Protein AF-A0A0A9XSN7-F1 (afdb_monomer)

Organism: Lygus hesperus (NCBI:txid30085)

pLDDT: mean 79.64, std 18.55, range [29.36, 98.0]

Mean predicted aligned error: 18.91 Å

InterPro domains:
  IPR052797 Regulatory Factors in Gene Expression and Cell Death [PTHR33936] (2-248)

Nearest PDB structures (foldseek):
  6y2r-assembly1_B  TM=3.445E-01  e=1.924E-02  Escherichia coli K-12
  2r5v-assembly2_B  TM=5.250E-01  e=2.413E+00  Amycolatopsis orientalis
  2ius-assembly5_E  TM=2.380E-01  e=3.664E+00  Escherichia coli

Solvent-accessible surface area (backbone atoms only — not comparable to full-atom values): 21378 Å² total; per-residue (Å²): 140,80,97,80,85,68,98,44,70,75,56,47,52,54,48,53,58,55,70,71,39,77,82,69,73,80,74,77,78,79,58,34,33,38,64,85,79,64,74,54,68,39,84,52,69,64,64,53,53,50,45,34,40,76,76,63,68,44,78,80,59,76,45,80,49,78,32,71,34,65,66,60,44,52,52,52,52,51,49,51,27,60,75,58,47,49,48,73,38,82,76,46,78,48,81,53,96,61,38,37,36,40,33,30,30,36,61,41,40,33,64,76,77,88,78,80,90,67,85,69,78,77,56,95,83,54,65,74,31,65,40,13,69,33,70,18,29,36,45,34,40,31,34,68,89,73,40,33,29,40,32,46,34,29,78,50,70,48,68,64,78,72,44,47,89,75,55,71,76,47,75,64,59,45,45,58,53,44,54,44,49,75,70,68,53,52,70,65,60,56,50,49,53,48,61,68,48,90,61,91,72,90,51,46,66,61,69,62,44,73,67,54,52,50,53,37,36,61,71,71,65,52,74,82,66,76,87,67,67,84,46,79,59,57,62,49,53,49,52,49,48,55,52,48,55,59,53,54,75,71,52,85,46,70,70,54,47,49,53,53,49,65,67,46,60,75,48,51,61,60,56,56,57,68,68,60,74,82,77,73,93,78,76,86,78,91,76,92,80,82,92,78,91,77,90,74,89,76,79,87,76,81,85,77,84,73,91,66,76,82,76,72,78,78,89,77,69,85,73,78,75,49,75,65,56,51,50,52,53,53,51,52,55,53,51,53,56,52,56,56,65,72,74,113

Radius of gyration: 36.72 Å; Cα contacts (8 Å, |Δi|>4): 302; chains: 1; bounding box: 96×64×109 Å

Secondary structure (DSSP, 8-state):
------S-HHHHHHHHHHHSS---------PEEPTTTS--EESSHHHHHHHHHHTT------EEEEESSHHHHHHHHHHHHHHTT--EEEEEEEE-SSEEEEEEEETT-S-----SSS-SPPPTT--SS-SS----EEEEEEETTT--EEEEEE----S----GGGSPPPHHHHHHHHHHHHTT--HHHHHHHHHH---SS--GGGG--HHHHHHHHHHTT----------HHHHHHHHHHHHHHHHHTT--SHHHHHHHHHHHTTHHHHHHHHHTTS----PPP------------PPPPP--------PPPPS---PPPPHHHHHHHHHHHHHHHHHHHT--

Structure (mmCIF, N/CA/C/O backbone):
data_AF-A0A0A9XSN7-F1
#
_entry.id   AF-A0A0A9XSN7-F1
#
loop_
_atom_site.group_PDB
_atom_site.id
_atom_site.type_symbol
_atom_site.label_atom_id
_atom_site.label_alt_id
_atom_site.label_comp_id
_atom_site.label_asym_id
_atom_site.label_entity_id
_atom_site.label_seq_id
_atom_site.pdbx_PDB_ins_code
_atom_site.Cartn_x
_atom_site.Cartn_y
_atom_site.Cartn_z
_atom_site.occupancy
_atom_site.B_iso_or_equiv
_atom_site.auth_seq_id
_atom_site.auth_comp_id
_atom_site.auth_asym_id
_atom_site.auth_atom_id
_atom_site.pdbx_PDB_model_num
ATOM 1 N N . HIS A 1 1 ? 47.614 -6.987 10.716 1.00 51.84 1 HIS A N 1
ATOM 2 C CA . HIS A 1 1 ? 48.039 -5.683 10.160 1.00 51.84 1 HIS A CA 1
ATOM 3 C C .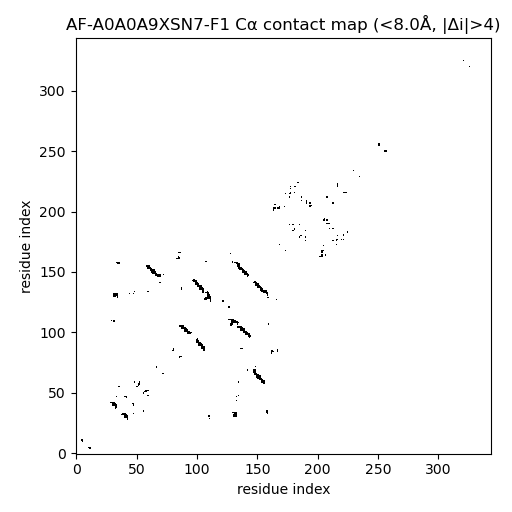 HIS A 1 1 ? 48.390 -5.860 8.685 1.00 51.84 1 HIS A C 1
ATOM 5 O O . HIS A 1 1 ? 49.011 -6.859 8.352 1.00 51.84 1 HIS A O 1
ATOM 11 N N . CYS A 1 2 ? 47.915 -4.972 7.805 1.00 74.88 2 CYS A N 1
ATOM 12 C CA . CYS A 1 2 ? 48.060 -5.056 6.341 1.00 74.88 2 CYS A CA 1
ATOM 13 C C . CYS A 1 2 ? 49.102 -4.034 5.841 1.00 74.88 2 CYS A C 1
ATOM 15 O O . CYS A 1 2 ? 49.200 -2.951 6.414 1.00 74.88 2 CYS A O 1
ATOM 17 N N . LYS A 1 3 ? 49.851 -4.356 4.774 1.00 78.12 3 LYS A N 1
ATOM 18 C CA . LYS A 1 3 ? 50.836 -3.477 4.104 1.00 78.12 3 LYS A CA 1
ATOM 19 C C . LYS A 1 3 ? 50.172 -2.491 3.121 1.00 78.12 3 LYS A C 1
ATOM 21 O O . LYS A 1 3 ? 50.555 -2.411 1.960 1.00 78.12 3 LYS A O 1
ATOM 26 N N . PHE A 1 4 ? 49.109 -1.809 3.541 1.00 76.00 4 PHE A N 1
ATOM 27 C CA . PHE A 1 4 ? 48.386 -0.878 2.670 1.00 76.00 4 PHE A CA 1
ATOM 28 C C . PHE A 1 4 ? 49.018 0.516 2.707 1.00 76.00 4 PHE A C 1
ATOM 30 O O . PHE A 1 4 ? 48.999 1.179 3.743 1.00 76.00 4 PHE A O 1
ATOM 37 N N . GLU A 1 5 ? 49.525 0.974 1.565 1.00 79.44 5 GLU A N 1
ATOM 38 C CA . GLU A 1 5 ? 50.110 2.305 1.399 1.00 79.44 5 GLU A CA 1
ATOM 39 C C . GLU A 1 5 ? 49.136 3.240 0.677 1.00 79.44 5 GLU A C 1
ATOM 41 O O . GLU A 1 5 ? 48.573 2.909 -0.368 1.00 79.44 5 GLU A O 1
ATOM 46 N N . ILE A 1 6 ? 48.919 4.437 1.228 1.00 87.25 6 ILE A N 1
ATOM 47 C CA . ILE A 1 6 ? 48.113 5.469 0.575 1.00 87.25 6 ILE A CA 1
ATOM 48 C C . ILE A 1 6 ? 48.625 6.864 0.916 1.00 87.25 6 ILE A C 1
ATOM 50 O O . ILE A 1 6 ? 48.989 7.150 2.052 1.00 87.25 6 ILE A O 1
ATOM 54 N N . LYS A 1 7 ? 48.597 7.758 -0.076 1.00 82.44 7 LYS A N 1
ATOM 55 C CA . LYS A 1 7 ? 49.147 9.119 0.030 1.00 82.44 7 LYS A CA 1
ATOM 56 C C . LYS A 1 7 ? 48.313 10.069 0.905 1.00 82.44 7 LYS A C 1
ATOM 58 O O . LYS A 1 7 ? 48.808 11.106 1.324 1.00 82.44 7 LYS A O 1
ATOM 63 N N . PHE A 1 8 ? 47.047 9.739 1.189 1.00 88.56 8 PHE A N 1
ATOM 64 C CA . PHE A 1 8 ? 46.109 10.637 1.874 1.00 88.56 8 PHE A CA 1
ATOM 65 C C . PHE A 1 8 ? 45.691 10.115 3.253 1.00 88.56 8 PHE A C 1
ATOM 67 O O . PHE A 1 8 ? 45.094 9.040 3.366 1.00 88.56 8 PHE A O 1
ATOM 74 N N . LYS A 1 9 ? 45.881 10.938 4.295 1.00 83.56 9 LYS A N 1
ATOM 75 C CA . LYS A 1 9 ? 45.522 10.633 5.696 1.00 83.56 9 LYS A CA 1
ATOM 76 C C . LYS A 1 9 ? 44.057 10.197 5.867 1.00 83.56 9 LYS A C 1
ATOM 78 O O . LYS A 1 9 ? 43.784 9.185 6.505 1.00 83.56 9 LYS A O 1
ATOM 83 N N . ASN A 1 10 ? 43.115 10.879 5.208 1.00 83.06 10 ASN A N 1
ATOM 84 C CA . ASN A 1 10 ? 41.682 10.532 5.244 1.00 83.06 10 ASN A CA 1
ATOM 85 C C . ASN A 1 10 ? 41.380 9.152 4.638 1.00 83.06 10 ASN A C 1
ATOM 87 O O . ASN A 1 10 ? 40.409 8.484 5.002 1.00 83.06 10 ASN A O 1
ATOM 91 N N . ALA A 1 11 ? 42.185 8.715 3.673 1.00 82.00 11 ALA A N 1
ATOM 92 C CA . ALA A 1 11 ? 42.028 7.411 3.055 1.00 82.00 11 ALA A CA 1
ATOM 93 C C . ALA A 1 11 ? 42.651 6.304 3.920 1.00 82.00 11 ALA A C 1
ATOM 95 O O . ALA A 1 11 ? 42.037 5.246 4.060 1.00 82.00 11 ALA A O 1
ATOM 96 N N . LEU A 1 12 ? 43.777 6.587 4.585 1.00 84.69 12 LEU A N 1
ATOM 97 C CA . LEU A 1 12 ? 44.366 5.700 5.589 1.00 84.69 12 LEU A CA 1
ATOM 98 C C . LEU A 1 12 ? 43.416 5.500 6.778 1.00 84.69 12 LEU A C 1
ATOM 100 O O . LEU A 1 12 ? 43.176 4.374 7.199 1.00 84.69 12 LEU A O 1
ATOM 104 N N . GLN A 1 13 ? 42.778 6.567 7.259 1.00 82.31 13 GLN A N 1
ATOM 105 C CA . GLN A 1 13 ? 41.821 6.481 8.362 1.00 82.31 13 GLN A CA 1
ATOM 106 C C . GLN A 1 13 ? 40.579 5.654 7.990 1.00 82.31 13 GLN A C 1
ATOM 108 O O . GLN A 1 13 ? 40.146 4.804 8.766 1.00 82.31 13 GLN A O 1
ATOM 113 N N . ARG A 1 14 ? 40.047 5.803 6.765 1.00 81.44 14 ARG A N 1
ATOM 114 C CA . ARG A 1 14 ? 38.988 4.912 6.246 1.00 81.44 14 ARG A CA 1
ATOM 115 C C . ARG A 1 14 ? 39.445 3.456 6.128 1.00 81.44 14 ARG A C 1
ATOM 117 O O . ARG A 1 14 ? 38.639 2.562 6.380 1.00 81.44 14 ARG A O 1
ATOM 124 N N . HIS A 1 15 ? 40.697 3.217 5.738 1.00 81.81 15 HIS A N 1
ATOM 125 C CA . HIS A 1 15 ? 41.278 1.876 5.656 1.00 81.81 15 HIS A CA 1
ATOM 126 C C . HIS A 1 15 ? 41.370 1.226 7.043 1.00 81.81 15 HIS A C 1
ATOM 128 O O . HIS A 1 15 ? 40.846 0.130 7.227 1.00 81.81 15 HIS A O 1
ATOM 134 N N . ILE A 1 16 ? 41.922 1.933 8.034 1.00 82.44 16 ILE A N 1
ATOM 135 C CA . ILE A 1 16 ? 42.023 1.462 9.423 1.00 82.44 16 ILE A CA 1
ATOM 136 C C . ILE A 1 16 ? 40.633 1.135 9.982 1.00 82.44 16 ILE A C 1
ATOM 138 O O . ILE A 1 16 ? 40.441 0.057 10.532 1.00 82.44 16 ILE A O 1
ATOM 142 N N . VAL A 1 17 ? 39.636 2.003 9.760 1.00 81.62 17 VAL A N 1
ATOM 143 C CA . VAL A 1 17 ? 38.241 1.781 10.191 1.00 81.62 17 VAL A CA 1
ATOM 144 C C . VAL A 1 17 ? 37.585 0.578 9.500 1.00 81.62 17 VAL A C 1
ATOM 146 O O . VAL A 1 17 ? 36.688 -0.041 10.070 1.00 81.62 17 VAL A O 1
ATOM 149 N N . ARG A 1 18 ? 37.974 0.234 8.265 1.00 74.56 18 ARG A N 1
ATOM 150 C CA . ARG A 1 18 ? 37.508 -1.003 7.612 1.00 74.56 18 ARG A CA 1
ATOM 151 C C . ARG A 1 18 ? 38.197 -2.236 8.180 1.00 74.56 18 ARG A C 1
ATOM 153 O O . ARG A 1 18 ? 37.526 -3.243 8.342 1.00 74.56 18 ARG A O 1
ATOM 160 N N . HIS A 1 19 ? 39.489 -2.140 8.486 1.00 76.94 19 HIS A N 1
ATOM 161 C CA . HIS A 1 19 ? 40.282 -3.239 9.035 1.00 76.94 19 HIS A CA 1
ATOM 162 C C . HIS A 1 19 ? 39.942 -3.566 10.491 1.00 76.94 19 HIS A C 1
ATOM 164 O O . HIS A 1 19 ? 40.058 -4.717 10.897 1.00 76.94 19 HIS A O 1
ATOM 170 N N . SER A 1 20 ? 39.544 -2.561 11.274 1.00 72.88 20 SER A N 1
ATOM 171 C CA . SER A 1 20 ? 39.138 -2.722 12.673 1.00 72.88 20 SER A CA 1
ATOM 172 C C . SER A 1 20 ? 37.693 -3.186 12.834 1.00 72.88 20 SER A C 1
ATOM 174 O O . SER A 1 20 ? 37.298 -3.613 13.917 1.00 72.88 20 SER A O 1
ATOM 176 N N . LYS A 1 21 ? 36.884 -3.123 11.770 1.00 69.94 21 LYS A N 1
ATOM 177 C CA . LYS A 1 21 ? 35.563 -3.747 11.768 1.00 69.94 21 LYS A CA 1
ATOM 178 C C . LYS A 1 21 ? 35.750 -5.240 11.510 1.00 69.94 21 LYS A C 1
ATOM 180 O O . LYS A 1 21 ? 36.390 -5.579 10.516 1.00 69.94 21 LYS A O 1
ATOM 185 N N . PRO A 1 22 ? 35.172 -6.132 12.335 1.00 65.50 22 PRO A N 1
ATOM 186 C CA . PRO A 1 22 ? 35.121 -7.542 11.981 1.00 65.50 22 PRO A CA 1
ATOM 187 C C . PRO A 1 22 ? 34.521 -7.643 10.580 1.00 65.50 22 PRO A C 1
ATOM 189 O O . PRO A 1 22 ? 33.519 -6.971 10.291 1.00 65.50 22 PRO A O 1
ATOM 192 N N . HIS A 1 23 ? 35.157 -8.424 9.702 1.00 61.03 23 HIS A N 1
ATOM 193 C CA . HIS A 1 23 ? 34.582 -8.744 8.403 1.00 61.03 23 HIS A CA 1
ATOM 194 C C . HIS A 1 23 ? 33.181 -9.278 8.676 1.00 61.03 23 HIS A C 1
ATOM 196 O O . HIS A 1 23 ? 33.017 -10.362 9.233 1.00 61.03 23 HIS A O 1
ATOM 202 N N . LYS A 1 24 ? 32.155 -8.476 8.362 1.00 59.19 24 LYS A N 1
ATOM 203 C CA . LYS A 1 24 ? 30.789 -8.981 8.409 1.00 59.19 24 LYS A CA 1
ATOM 204 C C . LYS A 1 24 ? 30.777 -10.179 7.465 1.00 59.19 24 LYS A C 1
ATOM 206 O O . LYS A 1 24 ? 31.286 -10.018 6.349 1.00 59.19 24 LYS A O 1
ATOM 211 N N . PRO A 1 25 ? 30.248 -11.341 7.885 1.00 58.47 25 PRO A N 1
ATOM 212 C CA . PRO A 1 25 ? 30.094 -12.458 6.969 1.00 58.47 25 PRO A CA 1
ATOM 213 C C . PRO A 1 25 ? 29.416 -11.922 5.710 1.00 58.47 25 PRO A C 1
ATOM 215 O O . PRO A 1 25 ? 28.494 -11.099 5.812 1.00 58.47 25 PRO A O 1
ATOM 218 N N . LEU A 1 26 ? 29.936 -12.299 4.538 1.00 58.94 26 LEU A N 1
ATOM 219 C CA . LEU A 1 26 ? 29.303 -11.961 3.268 1.00 58.94 26 LEU A CA 1
ATOM 220 C C . LEU A 1 26 ? 27.847 -12.398 3.400 1.00 58.94 26 LEU A C 1
ATOM 222 O O . LEU A 1 26 ? 27.565 -13.576 3.595 1.00 58.94 26 LEU A O 1
ATOM 226 N N . ARG A 1 27 ? 26.932 -11.424 3.434 1.00 60.53 27 ARG A N 1
ATOM 227 C CA . ARG A 1 27 ? 25.513 -11.704 3.637 1.00 60.53 27 ARG A CA 1
ATOM 228 C C . ARG A 1 27 ? 25.098 -12.541 2.435 1.00 60.53 27 ARG A C 1
ATOM 230 O O . ARG A 1 27 ? 25.150 -12.023 1.320 1.00 60.53 27 ARG A O 1
ATOM 237 N N . GLU A 1 28 ? 24.759 -13.810 2.659 1.00 66.12 28 GLU A N 1
ATOM 238 C CA . GLU A 1 28 ? 24.270 -14.684 1.596 1.00 66.12 28 GLU A CA 1
ATOM 239 C C . GLU A 1 28 ? 23.179 -13.943 0.828 1.00 66.12 28 GLU A C 1
ATOM 241 O O . GLU A 1 28 ? 22.249 -13.364 1.414 1.00 66.12 28 GLU A O 1
ATOM 246 N N . LYS A 1 29 ? 23.353 -13.865 -0.490 1.00 71.06 29 LYS A N 1
ATOM 247 C CA . LYS A 1 29 ? 22.410 -13.147 -1.329 1.00 71.06 29 LYS A CA 1
ATOM 248 C C . LYS A 1 29 ? 21.089 -13.902 -1.299 1.00 71.06 29 LYS A C 1
ATOM 250 O O . LYS A 1 29 ? 21.028 -15.091 -1.598 1.00 71.06 29 LYS A O 1
ATOM 255 N N . LYS A 1 30 ? 20.020 -13.205 -0.916 1.00 81.19 30 LYS A N 1
ATOM 256 C CA . LYS A 1 30 ? 18.676 -13.783 -0.904 1.00 81.19 30 LYS A CA 1
ATOM 257 C C . LYS A 1 30 ? 18.217 -13.975 -2.347 1.00 81.19 30 LYS A C 1
ATOM 259 O O . LYS A 1 30 ? 18.008 -12.987 -3.045 1.00 81.19 30 LYS A O 1
ATOM 264 N N . LEU A 1 31 ? 18.055 -15.227 -2.760 1.00 89.94 31 LEU A N 1
ATOM 265 C CA . LEU A 1 31 ? 17.532 -15.580 -4.077 1.00 89.94 31 LEU A CA 1
ATOM 266 C C . LEU A 1 31 ? 16.004 -15.497 -4.096 1.00 89.94 31 LEU A C 1
ATOM 268 O O . LEU A 1 31 ? 15.333 -15.878 -3.134 1.00 89.94 31 LEU A O 1
ATOM 272 N N . HIS A 1 32 ? 15.462 -15.020 -5.210 1.00 91.12 32 HIS A N 1
ATOM 273 C CA . HIS A 1 32 ? 14.040 -15.053 -5.508 1.00 91.12 32 HIS A CA 1
ATOM 274 C C . HIS A 1 32 ? 13.648 -16.457 -5.942 1.00 91.12 32 HIS A C 1
ATOM 276 O O . HIS A 1 32 ? 14.254 -17.007 -6.854 1.00 91.12 32 HIS A O 1
ATOM 282 N N . ILE A 1 33 ? 12.624 -17.023 -5.309 1.00 92.50 33 ILE A N 1
ATOM 283 C CA . ILE A 1 33 ? 12.095 -18.340 -5.670 1.00 92.50 33 ILE A CA 1
ATOM 284 C C . ILE A 1 33 ? 10.902 -18.139 -6.603 1.00 92.50 33 ILE A C 1
ATOM 286 O O . ILE A 1 33 ? 10.045 -17.290 -6.335 1.00 92.50 33 ILE A O 1
ATOM 290 N N . CYS A 1 34 ? 10.830 -18.911 -7.688 1.00 94.56 34 CYS A N 1
ATOM 291 C CA . CYS A 1 34 ? 9.662 -18.897 -8.559 1.00 94.56 34 CYS A CA 1
ATOM 292 C C . CYS A 1 34 ? 8.428 -19.367 -7.767 1.00 94.56 34 CYS A C 1
ATOM 294 O O . CYS A 1 34 ? 8.438 -20.468 -7.217 1.00 94.56 34 CYS A O 1
ATOM 296 N N . PRO A 1 35 ? 7.349 -18.575 -7.686 1.00 92.31 35 PRO A N 1
ATOM 297 C CA . PRO A 1 35 ? 6.172 -18.944 -6.913 1.00 92.31 35 PRO A CA 1
ATOM 298 C C . PRO A 1 35 ? 5.298 -20.002 -7.607 1.00 92.31 35 PRO A C 1
ATOM 300 O O . PRO A 1 35 ? 4.462 -20.595 -6.930 1.00 92.31 35 PRO A O 1
ATOM 303 N N . LEU A 1 36 ? 5.488 -20.241 -8.913 1.00 93.12 36 LEU A N 1
ATOM 304 C CA . LEU A 1 36 ? 4.740 -21.236 -9.689 1.00 93.12 36 LEU A CA 1
ATOM 305 C C . LEU A 1 36 ? 5.352 -22.635 -9.544 1.00 93.12 36 LEU A C 1
ATOM 307 O O . LEU A 1 36 ? 4.676 -23.540 -9.067 1.00 93.12 36 LEU A O 1
ATOM 311 N N . CYS A 1 37 ? 6.638 -22.812 -9.874 1.00 92.62 37 CYS A N 1
ATOM 312 C CA . CYS A 1 37 ? 7.294 -24.122 -9.766 1.00 92.62 37 CYS A CA 1
ATOM 313 C C . CYS A 1 37 ? 8.027 -24.361 -8.442 1.00 92.62 37 CYS A C 1
ATOM 315 O O . CYS A 1 37 ? 8.241 -25.507 -8.069 1.00 92.62 37 CYS A O 1
ATOM 317 N N . ARG A 1 38 ? 8.459 -23.310 -7.731 1.00 90.50 38 ARG A N 1
ATOM 318 C CA . ARG A 1 38 ? 9.326 -23.379 -6.530 1.00 90.50 38 ARG A CA 1
ATOM 319 C C . ARG A 1 38 ? 10.696 -24.045 -6.726 1.00 90.50 38 ARG A C 1
ATOM 321 O O . ARG A 1 38 ? 11.466 -24.118 -5.768 1.00 90.50 38 ARG A O 1
ATOM 328 N N . LEU A 1 39 ? 11.019 -24.472 -7.946 1.00 90.94 39 LEU A N 1
ATOM 329 C CA . LEU A 1 39 ? 12.290 -25.099 -8.310 1.00 90.94 39 LEU A CA 1
ATOM 330 C C . LEU A 1 39 ? 13.310 -24.058 -8.779 1.00 90.94 39 LEU A C 1
ATOM 332 O O . LEU A 1 39 ? 14.455 -24.067 -8.332 1.00 90.94 39 LEU A O 1
ATOM 336 N N . PHE A 1 40 ? 12.879 -23.126 -9.631 1.00 93.00 40 PHE A N 1
ATOM 337 C CA . PHE A 1 40 ? 13.743 -22.079 -10.160 1.00 93.00 40 PHE A CA 1
ATOM 338 C C . PHE A 1 40 ? 14.029 -20.994 -9.117 1.00 93.00 40 PHE A C 1
ATOM 340 O O . PHE A 1 40 ? 13.130 -20.542 -8.392 1.00 93.00 40 PHE A O 1
ATOM 347 N N . LYS A 1 41 ? 15.293 -20.566 -9.053 1.00 93.81 41 LYS A N 1
ATOM 348 C CA . LYS A 1 41 ? 15.769 -19.508 -8.161 1.00 93.81 41 LYS A CA 1
ATOM 349 C C . LYS A 1 41 ? 16.709 -18.583 -8.916 1.00 93.81 41 LYS A C 1
ATOM 351 O O . LYS A 1 41 ? 17.598 -19.066 -9.606 1.00 93.81 41 LYS A O 1
ATOM 356 N N . CYS A 1 42 ? 16.559 -17.279 -8.728 1.00 91.56 42 CYS A N 1
ATOM 357 C CA . CYS A 1 42 ? 17.405 -16.296 -9.396 1.00 91.56 42 CYS A CA 1
ATOM 358 C C . CYS A 1 42 ? 17.722 -15.098 -8.496 1.00 91.56 42 CYS A C 1
ATOM 360 O O .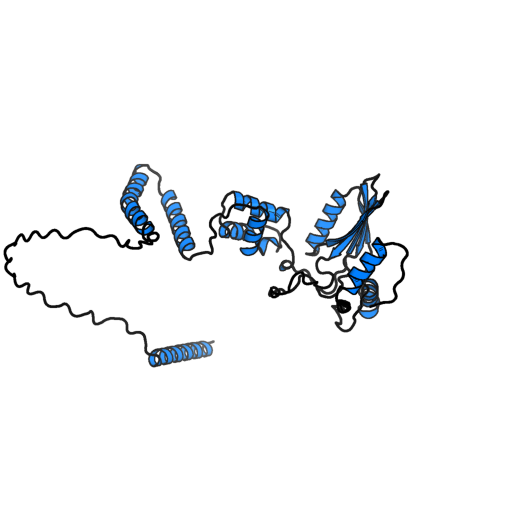 CYS A 1 42 ? 17.029 -14.830 -7.509 1.00 91.56 42 CYS A O 1
ATOM 362 N N . GLU A 1 43 ? 18.782 -14.364 -8.825 1.00 88.50 43 GLU A N 1
ATOM 363 C CA . GLU A 1 43 ? 19.089 -13.088 -8.169 1.00 88.50 43 GLU A CA 1
ATOM 364 C C . GLU A 1 43 ? 18.432 -11.923 -8.919 1.00 88.50 43 GLU A C 1
ATOM 366 O O . GLU A 1 43 ? 17.971 -10.955 -8.305 1.00 88.50 43 GLU A O 1
ATOM 371 N N . VAL A 1 44 ? 18.374 -12.009 -10.251 1.00 90.38 44 VAL A N 1
ATOM 372 C CA . VAL A 1 44 ? 17.983 -10.892 -11.106 1.00 90.38 44 VAL A CA 1
ATOM 373 C C . VAL A 1 44 ? 16.513 -10.993 -11.483 1.00 90.38 44 VAL A C 1
ATOM 375 O O . VAL A 1 44 ? 15.989 -12.048 -11.825 1.00 90.38 44 VAL A O 1
ATOM 378 N N . ARG A 1 45 ? 15.821 -9.848 -11.462 1.00 91.75 45 ARG A N 1
ATOM 379 C CA . ARG A 1 45 ? 14.399 -9.793 -11.812 1.00 91.75 45 ARG A CA 1
ATOM 380 C C . ARG A 1 45 ? 14.128 -10.284 -13.232 1.00 91.75 45 ARG A C 1
ATOM 382 O O . ARG A 1 45 ? 13.176 -11.026 -13.413 1.00 91.75 45 ARG A O 1
ATOM 389 N N . ASN A 1 46 ? 14.926 -9.838 -14.202 1.00 92.75 46 ASN A N 1
ATOM 390 C CA . ASN A 1 46 ? 14.717 -10.155 -15.614 1.00 92.75 46 ASN A CA 1
ATOM 391 C C . ASN A 1 46 ? 14.792 -11.664 -15.871 1.00 92.75 46 ASN A C 1
ATOM 393 O O . ASN A 1 46 ? 13.898 -12.171 -16.528 1.00 92.75 46 ASN A O 1
ATOM 397 N N . GLU A 1 47 ? 15.725 -12.373 -15.226 1.00 94.38 47 GLU A N 1
ATOM 398 C CA . GLU A 1 47 ? 15.818 -13.842 -15.293 1.00 94.38 47 GLU A CA 1
ATOM 399 C C . GLU A 1 47 ? 14.507 -14.521 -14.860 1.00 94.38 47 GLU A C 1
ATOM 401 O O . GLU A 1 47 ? 14.086 -15.511 -15.445 1.00 94.38 47 GLU A O 1
ATOM 406 N N . MET A 1 48 ? 13.808 -13.979 -13.854 1.00 94.88 48 MET A N 1
ATOM 407 C CA . MET A 1 48 ? 12.498 -14.515 -13.464 1.00 94.88 48 MET A CA 1
ATOM 408 C C . MET A 1 48 ? 11.389 -14.155 -14.459 1.00 94.88 48 MET A C 1
ATOM 410 O O . MET A 1 48 ? 10.440 -14.916 -14.605 1.00 94.88 48 MET A O 1
ATOM 414 N N . MET A 1 49 ? 11.470 -12.991 -15.110 1.00 94.69 49 MET A N 1
ATOM 415 C CA . MET A 1 49 ? 10.492 -12.594 -16.129 1.00 94.69 49 MET A CA 1
ATOM 416 C C . MET A 1 49 ? 10.601 -13.516 -17.347 1.00 94.69 49 MET A C 1
ATOM 418 O O . MET A 1 49 ? 9.587 -14.042 -17.784 1.00 94.69 49 MET A O 1
ATOM 422 N N . GLU A 1 50 ? 11.827 -13.767 -17.811 1.00 94.94 50 GLU A N 1
ATOM 423 C CA . GLU A 1 50 ? 12.136 -14.721 -18.884 1.00 94.94 50 GLU A CA 1
ATOM 424 C C . GLU A 1 50 ? 11.660 -16.129 -18.503 1.00 94.94 50 GLU A C 1
ATOM 426 O O . GLU A 1 50 ? 10.911 -16.750 -19.247 1.00 94.94 50 GLU A O 1
ATOM 431 N N . HIS A 1 51 ? 11.949 -16.586 -17.278 1.00 95.56 51 HIS A N 1
ATOM 432 C CA . HIS A 1 51 ? 11.438 -17.862 -16.770 1.00 95.56 51 HIS A CA 1
ATOM 433 C C . HIS A 1 51 ? 9.900 -17.957 -16.785 1.00 95.56 51 HIS A C 1
ATOM 435 O O . HIS A 1 51 ? 9.353 -19.022 -17.073 1.00 95.56 51 HIS A O 1
ATOM 441 N N . TYR A 1 52 ? 9.182 -16.872 -16.476 1.00 96.00 52 TYR A N 1
ATOM 442 C CA . TYR A 1 52 ? 7.719 -16.869 -16.561 1.00 96.00 52 TYR A CA 1
ATOM 443 C C . TYR A 1 52 ? 7.211 -17.003 -17.996 1.00 96.00 52 TYR A C 1
ATOM 445 O O . TYR A 1 52 ? 6.216 -17.693 -18.199 1.00 96.00 52 TYR A O 1
ATOM 453 N N . GLU A 1 53 ? 7.871 -16.372 -18.964 1.00 95.19 53 GLU A N 1
ATOM 454 C CA . GLU A 1 53 ? 7.487 -16.445 -20.377 1.00 95.19 53 GLU A CA 1
ATOM 455 C C . GLU A 1 53 ? 7.840 -17.811 -20.985 1.00 95.19 53 GLU A C 1
ATOM 457 O O . GLU A 1 53 ? 6.996 -18.424 -21.627 1.00 95.19 53 GLU A O 1
ATOM 462 N N . GLU A 1 54 ? 9.049 -18.320 -20.736 1.00 95.50 54 GLU A N 1
ATOM 463 C CA . GLU A 1 54 ? 9.576 -19.524 -21.393 1.00 95.50 54 GLU A CA 1
ATOM 464 C C . GLU A 1 54 ? 9.097 -20.836 -20.763 1.00 95.50 54 GLU A C 1
ATOM 466 O O . GLU A 1 54 ? 8.854 -21.809 -21.469 1.00 95.50 54 GLU A O 1
ATOM 471 N N . VAL A 1 55 ? 8.984 -20.893 -19.430 1.00 95.69 55 VAL A N 1
ATOM 472 C CA . VAL A 1 55 ? 8.681 -22.145 -18.705 1.00 95.69 55 VAL A CA 1
ATOM 473 C C . VAL A 1 55 ? 7.222 -22.217 -18.272 1.00 95.69 55 VAL A C 1
ATOM 475 O O . VAL A 1 55 ? 6.668 -23.303 -18.109 1.00 95.69 55 VAL A O 1
ATOM 478 N N . HIS A 1 56 ? 6.603 -21.063 -18.034 1.00 94.81 56 HIS A N 1
ATOM 479 C CA . HIS A 1 56 ? 5.232 -20.977 -17.537 1.00 94.81 56 HIS A CA 1
ATOM 480 C C . HIS A 1 56 ? 4.260 -20.358 -18.539 1.00 94.81 56 HIS A C 1
ATOM 482 O O . HIS A 1 56 ? 3.088 -20.212 -18.196 1.00 94.81 56 HIS A O 1
ATOM 488 N N . GLU A 1 57 ? 4.739 -19.993 -19.734 1.00 93.12 57 GLU A N 1
ATOM 489 C CA . GLU A 1 57 ? 3.937 -19.420 -20.821 1.00 93.12 57 GLU A CA 1
ATOM 490 C C . GLU A 1 57 ? 3.082 -18.225 -20.361 1.00 93.12 57 GLU A C 1
ATOM 492 O O . GLU A 1 57 ? 1.991 -17.968 -20.869 1.00 93.12 57 GLU A O 1
ATOM 497 N N . VAL A 1 58 ? 3.560 -17.477 -19.360 1.00 92.38 58 VAL A N 1
ATOM 498 C CA . VAL A 1 58 ? 2.847 -16.319 -18.820 1.00 92.38 58 VAL A CA 1
ATOM 499 C C . VAL A 1 58 ? 3.122 -15.122 -19.728 1.00 92.38 58 VAL A C 1
ATOM 501 O O . VAL A 1 58 ? 4.254 -14.642 -19.761 1.00 92.38 58 VAL A O 1
ATOM 504 N N . PRO A 1 59 ? 2.112 -14.555 -20.410 1.00 87.94 59 PRO A N 1
ATOM 505 C CA . PRO A 1 59 ? 2.337 -13.452 -21.334 1.00 87.94 59 PRO A CA 1
ATOM 506 C C . PRO A 1 59 ? 2.557 -12.144 -20.566 1.00 87.94 59 PRO A C 1
ATOM 508 O O . PRO A 1 59 ? 1.600 -11.528 -20.088 1.00 87.94 59 PRO A O 1
ATOM 511 N N . LEU A 1 60 ? 3.800 -11.664 -20.470 1.00 90.00 60 LEU A N 1
ATOM 512 C CA . LEU A 1 60 ? 4.142 -10.412 -19.776 1.00 90.00 60 LEU A CA 1
ATOM 513 C C . LEU A 1 60 ? 3.942 -9.189 -20.681 1.00 90.00 60 LEU A C 1
ATOM 515 O O . LEU A 1 60 ? 4.852 -8.396 -20.944 1.00 90.00 60 LEU A O 1
ATOM 519 N N . SER A 1 61 ? 2.703 -9.023 -21.144 1.00 88.00 61 SER A N 1
ATOM 520 C CA . SER A 1 61 ? 2.312 -7.966 -22.077 1.00 88.00 61 SER A CA 1
ATOM 521 C C . SER A 1 61 ? 2.580 -6.573 -21.503 1.00 88.00 61 SER A C 1
ATOM 523 O O . SER A 1 61 ? 2.075 -6.201 -20.441 1.00 88.00 61 SER A O 1
ATOM 525 N N . LYS A 1 62 ? 3.345 -5.764 -22.242 1.00 94.62 62 LYS A N 1
ATOM 526 C CA . LYS A 1 62 ? 3.636 -4.368 -21.891 1.00 94.62 62 LYS A CA 1
ATOM 527 C C . LYS A 1 62 ? 2.629 -3.450 -22.571 1.00 94.62 62 LYS A C 1
ATOM 529 O O . LYS A 1 62 ? 2.502 -3.458 -23.790 1.00 94.62 62 LYS A O 1
ATOM 534 N N . ARG A 1 63 ? 1.951 -2.613 -21.789 1.00 95.56 63 ARG A N 1
ATOM 535 C CA . ARG A 1 63 ? 1.067 -1.548 -22.279 1.00 95.56 63 ARG A CA 1
ATOM 536 C C . ARG A 1 63 ? 1.740 -0.199 -22.079 1.00 95.56 63 ARG A C 1
ATOM 538 O O . ARG A 1 63 ? 2.316 0.049 -21.021 1.00 95.56 63 ARG A O 1
ATOM 545 N N . ILE A 1 64 ? 1.674 0.671 -23.081 1.00 97.00 64 ILE A N 1
ATOM 546 C CA . ILE A 1 64 ? 2.153 2.051 -22.971 1.00 97.00 64 ILE A CA 1
ATOM 547 C C . ILE A 1 64 ? 0.931 2.958 -22.913 1.00 97.00 64 ILE A C 1
ATOM 549 O O . ILE A 1 64 ? 0.090 2.912 -23.804 1.00 97.00 64 ILE A O 1
ATOM 553 N N . VAL A 1 65 ? 0.836 3.759 -21.858 1.00 97.12 65 VAL A N 1
ATOM 554 C CA . VAL A 1 65 ? -0.262 4.706 -21.644 1.00 97.12 65 VAL A CA 1
ATOM 555 C C . VAL A 1 65 ? 0.337 6.076 -21.361 1.00 97.12 65 VAL A C 1
ATOM 557 O O . VAL A 1 65 ? 1.318 6.182 -20.623 1.00 97.12 65 VAL A O 1
ATOM 560 N N . SER A 1 66 ? -0.236 7.116 -21.953 1.00 97.12 66 SER A N 1
ATOM 561 C CA . SER A 1 66 ? 0.193 8.501 -21.763 1.00 97.12 66 SER A CA 1
ATOM 562 C C . SER A 1 66 ? -0.927 9.297 -21.105 1.00 97.12 66 SER A C 1
ATOM 564 O O . SER A 1 66 ? -2.094 9.105 -21.431 1.00 97.12 66 SER A O 1
ATOM 566 N N . PHE A 1 67 ? -0.557 10.190 -20.196 1.00 97.38 67 PHE A N 1
ATOM 567 C CA . PHE A 1 67 ? -1.457 11.077 -19.468 1.00 97.38 67 PHE A CA 1
ATOM 568 C C . PHE A 1 67 ? -0.946 12.509 -19.579 1.00 97.38 67 PHE A C 1
ATOM 570 O O . PHE A 1 67 ? 0.266 12.745 -19.601 1.00 97.38 67 PHE A O 1
ATOM 577 N N . GLU A 1 68 ? -1.866 13.465 -19.611 1.00 95.19 68 GLU A N 1
ATOM 578 C CA . GLU A 1 68 ? -1.537 14.890 -19.703 1.00 95.19 68 GLU A CA 1
ATOM 579 C C . GLU A 1 68 ? -0.847 15.397 -18.436 1.00 95.19 68 GLU A C 1
ATOM 581 O O . GLU A 1 68 ? 0.079 16.200 -18.502 1.00 95.19 68 GLU A O 1
ATOM 586 N N . ASN A 1 69 ? -1.266 14.889 -17.277 1.00 94.50 69 ASN A N 1
ATOM 587 C CA . ASN A 1 69 ? -0.776 15.326 -15.979 1.00 94.50 69 ASN A CA 1
ATOM 588 C C . ASN A 1 69 ? -0.666 14.157 -14.982 1.00 94.50 69 ASN A C 1
ATOM 590 O O . ASN A 1 69 ? -1.122 13.031 -15.210 1.00 94.50 69 ASN A O 1
ATOM 594 N N . SER A 1 70 ? -0.038 14.434 -13.839 1.00 93.88 70 SER A N 1
ATOM 595 C CA . SER A 1 70 ? 0.161 13.455 -12.766 1.00 93.88 70 SER A CA 1
ATOM 596 C C . SER A 1 70 ? -1.130 13.056 -12.049 1.00 93.88 70 SER A C 1
ATOM 598 O O . SER A 1 70 ? -1.209 11.942 -11.532 1.00 93.88 70 SER A O 1
ATOM 600 N N . GLN A 1 71 ? -2.144 13.920 -12.028 1.00 95.69 71 GLN A N 1
ATOM 601 C CA . GLN A 1 71 ? -3.415 13.647 -11.364 1.00 95.69 71 GLN A CA 1
ATOM 602 C C . GLN A 1 71 ? -4.210 12.570 -12.107 1.00 95.69 71 GLN A C 1
ATOM 604 O O . GLN A 1 71 ? -4.744 11.660 -11.473 1.00 95.69 71 GLN A O 1
ATOM 609 N N . ASP A 1 72 ? -4.250 12.628 -13.436 1.00 96.81 72 ASP A N 1
ATOM 610 C CA . ASP A 1 72 ? -4.955 11.641 -14.255 1.00 96.81 72 ASP A CA 1
ATOM 611 C C . ASP A 1 72 ? -4.261 10.282 -14.224 1.00 96.81 72 ASP A C 1
ATOM 613 O O . ASP A 1 72 ? -4.924 9.249 -14.109 1.00 96.81 72 ASP A O 1
ATOM 617 N N . PHE A 1 73 ? -2.926 10.280 -14.182 1.00 97.12 73 PHE A N 1
ATOM 618 C CA . PHE A 1 73 ? -2.158 9.076 -13.886 1.00 97.12 73 PHE A CA 1
ATOM 619 C C . PHE A 1 73 ? -2.548 8.459 -12.528 1.00 97.12 73 PHE A C 1
ATOM 621 O O . PHE A 1 73 ? -2.795 7.255 -12.452 1.00 97.12 73 PHE A O 1
ATOM 628 N N . GLU A 1 74 ? -2.628 9.250 -11.452 1.00 95.50 74 GLU A N 1
ATOM 629 C CA . GLU A 1 74 ? -2.980 8.730 -10.121 1.00 95.50 74 GLU A CA 1
ATOM 630 C C . GLU A 1 74 ? -4.431 8.223 -10.058 1.00 95.50 74 GLU A C 1
ATOM 632 O O . GLU A 1 74 ? -4.693 7.202 -9.412 1.00 95.50 74 GLU A O 1
ATOM 637 N N . LYS A 1 75 ? -5.372 8.873 -10.762 1.00 96.44 75 LYS A N 1
ATOM 638 C CA . LYS A 1 75 ? -6.757 8.387 -10.910 1.00 96.44 75 LYS A CA 1
ATOM 639 C C . LYS A 1 75 ? -6.791 7.035 -11.621 1.00 96.44 75 LYS A C 1
ATOM 641 O O . LYS A 1 75 ? -7.377 6.090 -11.095 1.00 96.44 75 LYS A O 1
ATOM 646 N N . TRP A 1 76 ? -6.124 6.925 -12.772 1.00 97.38 76 TRP A N 1
ATOM 647 C CA . TRP A 1 76 ? -6.024 5.680 -13.536 1.00 97.38 76 TRP A CA 1
ATOM 648 C C . TRP A 1 76 ? -5.397 4.556 -12.706 1.00 97.38 76 TRP A C 1
ATOM 650 O O . TRP A 1 76 ? -5.973 3.476 -12.578 1.00 97.38 76 TRP A O 1
ATOM 660 N N . LYS A 1 77 ? -4.259 4.834 -12.063 1.00 96.44 77 LYS A N 1
ATOM 661 C CA . LYS A 1 77 ? -3.560 3.883 -11.196 1.00 96.44 77 LYS A CA 1
ATOM 662 C C . LYS A 1 77 ? -4.457 3.409 -10.052 1.00 96.44 77 LYS A C 1
ATOM 664 O O . LYS A 1 77 ? -4.515 2.213 -9.787 1.00 96.44 77 LYS A O 1
ATOM 669 N N . THR A 1 78 ? -5.162 4.324 -9.387 1.00 93.81 78 THR A N 1
ATOM 670 C CA . THR A 1 78 ? -6.098 3.983 -8.301 1.00 93.81 78 THR A CA 1
ATOM 671 C C . THR A 1 78 ? -7.265 3.133 -8.813 1.00 93.81 78 THR A C 1
ATOM 673 O O . THR A 1 78 ? -7.728 2.244 -8.100 1.00 93.81 78 THR A O 1
ATOM 676 N N . GLY A 1 79 ? -7.726 3.374 -10.044 1.00 93.94 79 GLY A N 1
ATOM 677 C CA . GLY A 1 79 ? -8.723 2.544 -10.720 1.00 93.94 79 GLY A CA 1
ATOM 678 C C . GLY A 1 79 ? -8.251 1.100 -10.904 1.00 93.94 79 GLY A C 1
ATOM 679 O O . GLY A 1 79 ? -8.949 0.182 -10.483 1.00 93.94 79 GLY A O 1
ATOM 680 N N . ILE A 1 80 ? -7.039 0.907 -11.437 1.00 94.50 80 ILE A N 1
ATOM 681 C CA . ILE A 1 80 ? -6.414 -0.421 -11.584 1.00 94.50 80 ILE A CA 1
ATOM 682 C C . ILE A 1 80 ? -6.237 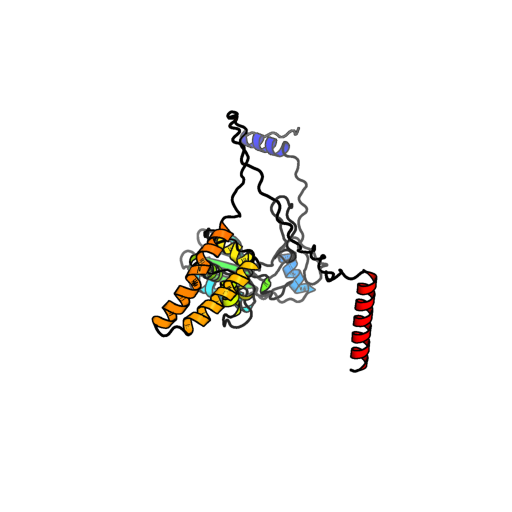-1.104 -10.221 1.00 94.50 80 ILE A C 1
ATOM 684 O O . ILE A 1 80 ? -6.657 -2.241 -10.042 1.00 94.50 80 ILE A O 1
ATOM 688 N N . GLU A 1 81 ? -5.685 -0.397 -9.229 1.00 94.31 81 GLU A N 1
ATOM 689 C CA . GLU A 1 81 ? -5.474 -0.936 -7.875 1.00 94.31 81 GLU A CA 1
ATOM 690 C C . GLU A 1 81 ? -6.777 -1.396 -7.208 1.00 94.31 81 GLU A C 1
ATOM 692 O O . GLU A 1 81 ? -6.780 -2.366 -6.448 1.00 94.31 81 GLU A O 1
ATOM 697 N N . ARG A 1 82 ? -7.889 -0.707 -7.487 1.00 90.00 82 ARG A N 1
ATOM 698 C CA . ARG A 1 82 ? -9.215 -1.090 -6.999 1.00 90.00 82 ARG A CA 1
ATOM 699 C C . ARG A 1 82 ? -9.762 -2.306 -7.739 1.00 90.00 82 ARG A C 1
ATOM 701 O O . ARG A 1 82 ? -10.305 -3.184 -7.079 1.00 90.00 82 ARG A O 1
ATOM 708 N N . ALA A 1 83 ? -9.640 -2.329 -9.065 1.00 89.94 83 ALA A N 1
ATOM 709 C CA . ALA A 1 83 ? -10.164 -3.400 -9.904 1.00 89.94 83 ALA A CA 1
ATOM 710 C C . ALA A 1 83 ? -9.457 -4.738 -9.643 1.00 89.94 83 ALA A C 1
ATOM 712 O O . ALA A 1 83 ? -10.125 -5.750 -9.505 1.00 89.94 83 ALA A O 1
ATOM 713 N N . GLU A 1 84 ? -8.129 -4.724 -9.505 1.00 90.75 84 GLU A N 1
ATOM 714 C CA . GLU A 1 84 ? -7.299 -5.927 -9.321 1.00 90.75 84 GLU A CA 1
ATOM 715 C C . GLU A 1 84 ? -6.972 -6.210 -7.840 1.00 90.75 84 GLU A C 1
ATOM 717 O O . GLU A 1 84 ? -6.075 -6.996 -7.529 1.00 90.75 84 GLU A O 1
ATOM 722 N N . VAL A 1 85 ? -7.628 -5.516 -6.897 1.00 91.12 85 VAL A N 1
ATOM 723 C CA . VAL A 1 85 ? -7.423 -5.665 -5.438 1.00 91.12 85 VAL A CA 1
ATOM 724 C C . VAL A 1 85 ? -5.928 -5.661 -5.069 1.00 91.12 85 VAL A C 1
ATOM 726 O O . VAL A 1 85 ? -5.417 -6.480 -4.296 1.00 91.12 85 VAL A O 1
ATOM 729 N N . CYS A 1 86 ? -5.183 -4.725 -5.651 1.00 92.38 86 CYS A N 1
ATOM 730 C CA . CYS A 1 86 ? -3.730 -4.701 -5.585 1.00 92.38 86 CYS A CA 1
ATOM 731 C C . CYS A 1 86 ? -3.208 -3.326 -5.156 1.00 92.38 86 CYS A C 1
ATOM 733 O O . CYS A 1 86 ? -3.952 -2.388 -4.866 1.00 92.38 86 CYS A O 1
ATOM 735 N N . ARG A 1 87 ? -1.882 -3.212 -5.029 1.00 94.12 87 ARG A N 1
ATOM 736 C CA . ARG A 1 87 ? -1.244 -1.915 -4.801 1.00 94.12 87 ARG A CA 1
ATOM 737 C C . ARG A 1 87 ? 0.135 -1.846 -5.419 1.00 94.12 87 ARG A C 1
ATOM 739 O O . ARG A 1 87 ? 0.952 -2.747 -5.238 1.00 94.12 87 ARG A O 1
ATOM 746 N N . PHE A 1 88 ? 0.425 -0.728 -6.057 1.00 95.56 88 PHE A N 1
ATOM 747 C CA . PHE A 1 88 ? 1.701 -0.401 -6.657 1.00 95.56 88 PHE A CA 1
ATOM 748 C C . PHE A 1 88 ? 2.446 0.585 -5.759 1.00 95.56 88 PHE A C 1
ATOM 750 O O . PHE A 1 88 ? 2.066 1.743 -5.581 1.00 95.56 88 PHE A O 1
ATOM 757 N N . THR A 1 89 ? 3.533 0.107 -5.159 1.00 94.38 89 THR A N 1
ATOM 758 C CA . THR A 1 89 ? 4.410 0.905 -4.293 1.00 94.38 89 THR A CA 1
ATOM 759 C C . THR A 1 89 ? 5.646 1.354 -5.049 1.00 94.38 89 THR A C 1
ATOM 761 O O . THR A 1 89 ? 6.192 0.591 -5.847 1.00 94.38 89 THR A O 1
ATOM 764 N N . ILE A 1 90 ? 6.115 2.569 -4.760 1.00 95.56 90 ILE A N 1
ATOM 765 C CA . ILE A 1 90 ? 7.362 3.092 -5.318 1.00 95.56 90 ILE A CA 1
ATOM 766 C C . ILE A 1 90 ? 8.523 2.222 -4.832 1.00 95.56 90 ILE A C 1
ATOM 768 O O . ILE A 1 90 ? 8.764 2.088 -3.633 1.00 95.56 90 ILE A O 1
ATOM 772 N N . TYR A 1 91 ? 9.233 1.637 -5.786 1.00 93.44 91 TYR A N 1
ATOM 773 C CA . TYR A 1 91 ? 10.444 0.857 -5.573 1.00 93.44 91 TYR A CA 1
ATOM 774 C C . TYR A 1 91 ? 11.700 1.714 -5.749 1.00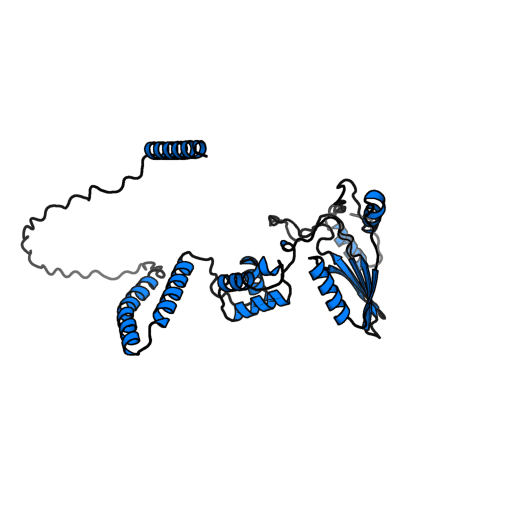 93.44 91 TYR A C 1
ATOM 776 O O . TYR A 1 91 ? 12.658 1.585 -4.992 1.00 93.44 91 TYR A O 1
ATOM 784 N N . SER A 1 92 ? 11.711 2.587 -6.756 1.00 95.62 92 SER A N 1
ATOM 785 C CA . SER A 1 92 ? 12.858 3.436 -7.070 1.00 95.62 92 SER A CA 1
ATOM 786 C C . SER A 1 92 ? 12.395 4.746 -7.689 1.00 95.62 92 SER A C 1
ATOM 788 O O . SER A 1 92 ? 11.448 4.770 -8.476 1.00 95.62 92 SER A O 1
ATOM 790 N N . VAL A 1 93 ? 13.093 5.821 -7.343 1.00 96.69 93 VAL A N 1
ATOM 791 C CA . VAL A 1 93 ? 12.936 7.146 -7.939 1.00 96.69 93 VAL A CA 1
ATOM 792 C C . VAL A 1 93 ? 14.277 7.532 -8.549 1.00 96.69 93 VAL A C 1
ATOM 794 O O . VAL A 1 93 ? 15.325 7.303 -7.944 1.00 96.69 93 VAL A O 1
ATOM 797 N N . LYS A 1 94 ? 14.253 8.070 -9.767 1.00 95.69 94 LYS A N 1
ATOM 798 C CA . LYS A 1 94 ? 15.423 8.620 -10.450 1.00 95.69 94 LYS A CA 1
ATOM 799 C C . LYS A 1 94 ? 15.049 9.981 -11.010 1.00 95.69 94 LYS A C 1
ATOM 801 O O . LYS A 1 94 ? 14.337 10.062 -12.009 1.00 95.69 94 LYS A O 1
ATOM 806 N N . GLU A 1 95 ? 15.550 11.021 -10.373 1.00 94.19 95 GLU A N 1
ATOM 807 C CA . GLU A 1 95 ? 15.327 12.399 -10.792 1.00 94.19 95 GLU A CA 1
ATOM 808 C C . GLU A 1 95 ? 16.420 12.810 -11.775 1.00 94.19 95 GLU A C 1
ATOM 810 O O . GLU A 1 95 ? 17.605 12.532 -11.569 1.00 94.19 95 GLU A O 1
ATOM 815 N N . ARG A 1 96 ? 16.031 13.435 -12.885 1.00 93.06 96 ARG A N 1
ATOM 816 C CA . ARG A 1 96 ? 16.963 14.024 -13.857 1.00 93.06 96 ARG A CA 1
ATOM 817 C C . ARG A 1 96 ? 16.554 15.463 -14.148 1.00 93.06 96 ARG A C 1
ATOM 819 O O . ARG A 1 96 ? 15.483 15.908 -13.745 1.00 93.06 96 ARG A O 1
ATOM 826 N N . LYS A 1 97 ? 17.409 16.203 -14.858 1.00 92.25 97 LYS A N 1
ATOM 827 C CA . LYS A 1 97 ? 17.144 17.611 -15.205 1.00 92.25 97 LYS A CA 1
ATOM 828 C C . LYS A 1 97 ? 15.852 17.787 -16.012 1.00 92.25 97 LYS A C 1
ATOM 830 O O . LYS A 1 97 ? 15.092 18.693 -15.720 1.00 92.25 97 LYS A O 1
ATOM 835 N N . VAL A 1 98 ? 15.602 16.895 -16.972 1.00 93.88 98 VAL A N 1
ATOM 836 C CA . VAL A 1 98 ? 14.478 17.004 -17.925 1.00 93.88 98 VAL A CA 1
ATOM 837 C C . VAL A 1 98 ? 13.292 16.116 -17.537 1.00 93.88 98 VAL A C 1
ATOM 839 O O . VAL A 1 98 ? 12.133 16.469 -17.748 1.00 93.88 98 VAL A O 1
ATOM 842 N N . VAL A 1 99 ? 13.573 14.943 -16.965 1.00 95.25 99 VAL A N 1
ATOM 843 C CA . VAL A 1 99 ? 12.559 13.924 -16.672 1.00 95.25 99 VAL A CA 1
ATOM 844 C C . VAL A 1 99 ? 12.730 13.356 -15.275 1.00 95.25 99 VAL A C 1
ATOM 846 O O . VAL A 1 99 ? 13.853 13.131 -14.825 1.00 95.25 99 VAL A O 1
ATOM 849 N N . ASP A 1 100 ? 11.616 13.033 -14.633 1.00 95.25 100 ASP A N 1
ATOM 850 C CA . ASP A 1 100 ? 11.597 12.209 -13.431 1.00 95.25 100 ASP A CA 1
ATOM 851 C C . ASP A 1 100 ? 11.089 10.816 -13.765 1.00 95.25 100 ASP A C 1
ATOM 853 O O . ASP A 1 100 ? 10.095 10.644 -14.465 1.00 95.25 100 ASP A O 1
ATOM 857 N N . MET A 1 101 ? 11.779 9.799 -13.255 1.00 96.94 101 MET A N 1
ATOM 858 C CA . MET A 1 101 ? 11.372 8.411 -13.413 1.00 96.94 101 MET A CA 1
ATOM 859 C C . MET A 1 101 ? 10.994 7.812 -12.068 1.00 96.94 101 MET A C 1
ATOM 861 O O . MET A 1 101 ? 11.798 7.800 -11.132 1.00 96.94 101 MET A O 1
ATOM 865 N N . ARG A 1 102 ? 9.800 7.231 -11.993 1.00 97.50 102 ARG A N 1
ATOM 866 C CA . ARG A 1 102 ? 9.327 6.467 -10.840 1.00 97.50 102 ARG A CA 1
ATOM 867 C C . ARG A 1 102 ? 9.043 5.036 -11.269 1.00 97.50 102 ARG A C 1
ATOM 869 O O . ARG A 1 102 ? 8.324 4.787 -12.231 1.00 97.50 102 ARG A O 1
ATOM 876 N N . TYR A 1 103 ? 9.624 4.089 -10.548 1.00 97.56 103 TYR A N 1
ATOM 877 C CA . TYR A 1 103 ? 9.405 2.664 -10.754 1.00 97.56 103 TYR A CA 1
ATOM 878 C C . TYR A 1 103 ? 8.495 2.167 -9.648 1.00 97.56 103 TYR A C 1
ATOM 880 O O . TYR A 1 103 ? 8.868 2.212 -8.474 1.00 97.56 103 TYR A O 1
ATOM 888 N N . TYR A 1 104 ? 7.326 1.674 -10.023 1.00 97.62 104 TYR A N 1
ATOM 889 C CA . TYR A 1 104 ? 6.378 1.056 -9.119 1.00 97.62 104 TYR A CA 1
ATOM 890 C C . TYR A 1 104 ? 6.379 -0.451 -9.321 1.00 97.62 104 TYR A C 1
ATOM 892 O O . TYR A 1 104 ? 6.549 -0.954 -10.433 1.00 97.62 104 TYR A O 1
ATOM 900 N N . ARG A 1 105 ? 6.161 -1.177 -8.232 1.00 96.31 105 ARG A N 1
ATOM 901 C CA . ARG A 1 105 ? 5.981 -2.628 -8.239 1.00 96.31 105 ARG A CA 1
ATOM 902 C C . ARG A 1 105 ? 4.806 -3.001 -7.366 1.00 96.31 105 ARG A C 1
ATOM 904 O O . ARG A 1 105 ? 4.505 -2.275 -6.412 1.00 96.31 105 ARG A O 1
ATOM 911 N N . CYS A 1 106 ? 4.204 -4.150 -7.651 1.00 95.81 106 CYS A N 1
ATOM 912 C CA . CYS A 1 106 ? 3.252 -4.759 -6.738 1.00 95.81 106 CYS A CA 1
ATOM 913 C C . CYS A 1 106 ? 3.822 -4.790 -5.307 1.00 95.81 106 CYS A C 1
ATOM 915 O O . CYS A 1 106 ? 4.962 -5.182 -5.068 1.00 95.81 106 CYS A O 1
ATOM 917 N N . PHE A 1 107 ? 3.032 -4.391 -4.320 1.00 93.88 107 PHE A N 1
ATOM 918 C CA . PHE A 1 107 ? 3.400 -4.408 -2.902 1.00 93.88 107 PHE A CA 1
ATOM 919 C C . PHE A 1 107 ? 3.678 -5.818 -2.342 1.00 93.88 107 PHE A C 1
ATOM 921 O O . PHE A 1 107 ? 4.296 -5.949 -1.282 1.00 93.88 107 PHE A O 1
ATOM 928 N N . ARG A 1 108 ? 3.243 -6.860 -3.061 1.00 93.88 108 ARG A N 1
ATOM 929 C CA . ARG A 1 108 ? 3.534 -8.274 -2.791 1.00 93.88 108 ARG A CA 1
ATOM 930 C C . ARG A 1 108 ? 4.906 -8.695 -3.340 1.00 93.88 108 ARG A C 1
ATOM 932 O O . ARG A 1 108 ? 5.458 -9.669 -2.843 1.00 93.88 108 ARG A O 1
ATOM 939 N N . ASP A 1 109 ? 5.474 -7.955 -4.301 1.00 93.94 109 ASP A N 1
ATOM 940 C CA . ASP A 1 109 ? 6.751 -8.255 -4.973 1.00 93.94 109 ASP A CA 1
ATOM 941 C C . ASP A 1 109 ? 7.928 -8.339 -4.000 1.00 93.94 109 ASP A C 1
ATOM 943 O O . ASP A 1 109 ? 8.075 -7.481 -3.128 1.00 93.94 109 ASP A O 1
ATOM 947 N N . GLY A 1 110 ? 8.813 -9.310 -4.208 1.00 91.56 110 GLY A N 1
ATOM 948 C CA . GLY A 1 110 ? 10.113 -9.390 -3.561 1.00 91.56 110 GLY A CA 1
ATOM 94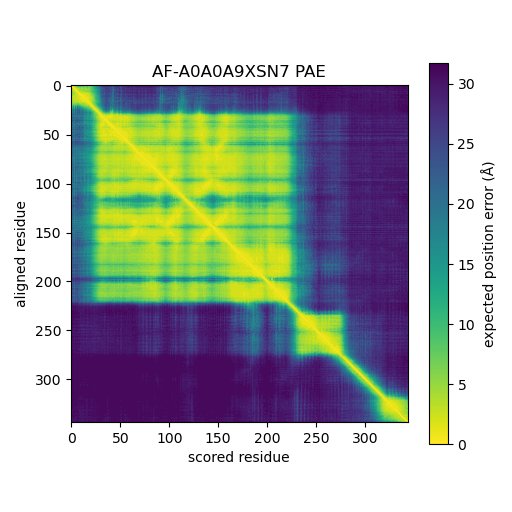9 C C . GLY A 1 110 ? 10.147 -10.279 -2.322 1.00 91.56 110 GLY A C 1
ATOM 950 O O . GLY A 1 110 ? 9.219 -11.024 -2.001 1.00 91.56 110 GLY A O 1
ATOM 951 N N . ILE A 1 111 ? 11.268 -10.187 -1.611 1.00 89.94 111 ILE A N 1
ATOM 952 C CA . ILE A 1 111 ? 11.566 -10.997 -0.429 1.00 89.94 111 ILE A CA 1
ATOM 953 C C . ILE A 1 111 ? 11.404 -10.134 0.817 1.00 89.94 111 ILE A C 1
ATOM 955 O O . ILE A 1 111 ? 11.725 -8.944 0.834 1.00 89.94 111 ILE A O 1
ATOM 959 N N . TYR A 1 112 ? 10.899 -10.739 1.887 1.00 89.25 112 TYR A N 1
ATOM 960 C CA . TYR A 1 112 ? 10.867 -10.088 3.185 1.00 89.25 112 TYR A CA 1
ATOM 961 C C . TYR A 1 112 ? 12.289 -9.870 3.719 1.00 89.25 112 TYR A C 1
ATOM 963 O O . TYR A 1 112 ? 13.047 -10.823 3.932 1.00 89.25 112 TYR A O 1
ATOM 971 N N . ASP A 1 113 ? 12.646 -8.610 3.973 1.00 83.19 113 ASP A N 1
ATOM 972 C CA . ASP A 1 113 ? 13.854 -8.279 4.723 1.00 83.19 113 ASP A CA 1
ATOM 973 C C . ASP A 1 113 ? 13.477 -7.847 6.147 1.00 83.19 113 ASP A C 1
ATOM 975 O O . ASP A 1 113 ? 12.949 -6.742 6.325 1.00 83.19 113 ASP A O 1
ATOM 979 N N . PRO A 1 114 ? 13.684 -8.710 7.163 1.00 81.81 114 PRO A N 1
ATOM 980 C CA . PRO A 1 114 ? 13.423 -8.340 8.543 1.00 81.81 114 PRO A CA 1
ATOM 981 C C . PRO A 1 114 ? 14.334 -7.178 8.938 1.00 81.81 114 PRO A C 1
ATOM 983 O O . PRO A 1 114 ? 15.550 -7.228 8.758 1.00 81.81 114 PRO A O 1
ATOM 986 N N . LYS A 1 115 ? 13.730 -6.127 9.493 1.00 81.56 115 LYS A N 1
ATOM 987 C CA . LYS A 1 115 ? 14.450 -4.992 10.077 1.00 81.56 115 LYS A CA 1
ATOM 988 C C . LYS A 1 115 ? 14.471 -5.130 11.600 1.00 81.56 115 LYS A C 1
ATOM 990 O O . LYS A 1 115 ? 13.466 -5.511 12.196 1.00 81.56 115 LYS A O 1
ATOM 995 N N . GLY A 1 116 ? 15.592 -4.768 12.222 1.00 81.81 116 GLY A N 1
ATOM 996 C CA . GLY A 1 116 ? 15.778 -4.807 13.676 1.00 81.81 116 GLY A CA 1
ATOM 997 C C . GLY A 1 116 ? 16.474 -6.077 14.173 1.00 81.81 116 GLY A C 1
ATOM 998 O O . GLY A 1 116 ? 17.078 -6.805 13.392 1.00 81.81 116 GLY A O 1
ATOM 999 N N . LYS A 1 117 ? 16.396 -6.324 15.486 1.00 82.50 117 LYS A N 1
ATOM 1000 C CA . LYS A 1 117 ? 17.096 -7.428 16.170 1.00 82.50 117 LYS A CA 1
ATOM 1001 C C . LYS A 1 117 ? 16.437 -8.805 16.003 1.00 82.50 117 LYS A C 1
ATOM 1003 O O . LYS A 1 117 ? 16.983 -9.795 16.463 1.00 82.50 117 LYS A O 1
ATOM 1008 N N . GLY A 1 118 ? 15.261 -8.878 15.374 1.00 77.44 118 GLY A N 1
ATOM 1009 C CA . GLY A 1 118 ? 14.540 -10.145 15.177 1.00 77.44 118 GLY A CA 1
ATOM 1010 C C . GLY A 1 118 ? 13.839 -10.695 16.425 1.00 77.44 118 GLY A C 1
ATOM 1011 O O . GLY A 1 118 ? 13.297 -11.789 16.374 1.00 77.44 118 GLY A O 1
ATOM 1012 N N . GLU A 1 119 ? 13.788 -9.930 17.518 1.00 83.69 119 GLU A N 1
ATOM 1013 C CA . GLU A 1 119 ? 13.156 -10.337 18.786 1.00 83.69 119 GLU A CA 1
ATOM 1014 C C . GLU A 1 119 ? 11.641 -10.579 18.652 1.00 83.69 119 GLU A C 1
ATOM 1016 O O . GLU A 1 119 ? 11.052 -11.373 19.383 1.00 83.69 119 GLU A O 1
ATOM 1021 N N . ARG A 1 120 ? 10.985 -9.910 17.693 1.00 81.62 120 ARG A N 1
ATOM 1022 C CA . ARG A 1 120 ? 9.551 -10.076 17.439 1.00 81.62 120 ARG A CA 1
ATOM 1023 C C . ARG A 1 120 ? 9.308 -11.180 16.411 1.00 81.62 120 ARG A C 1
ATOM 1025 O O . ARG A 1 120 ? 9.763 -11.077 15.271 1.00 81.62 120 ARG A O 1
ATOM 1032 N N . ARG A 1 121 ? 8.488 -12.167 16.783 1.00 82.62 121 ARG A N 1
ATOM 1033 C CA . ARG A 1 121 ? 7.967 -13.180 15.852 1.00 82.62 121 ARG A CA 1
ATOM 1034 C C . ARG A 1 121 ? 7.150 -12.535 14.730 1.00 82.62 121 ARG A C 1
ATOM 1036 O O . ARG A 1 121 ? 6.512 -11.493 14.915 1.00 82.62 121 ARG A O 1
ATOM 1043 N N . LEU A 1 122 ? 7.156 -13.167 13.557 1.00 82.56 122 LEU A N 1
ATOM 1044 C CA . LEU A 1 122 ? 6.281 -12.760 12.462 1.00 82.56 122 LEU A CA 1
ATOM 1045 C C . LEU A 1 122 ? 4.812 -12.888 12.876 1.00 82.56 122 LEU A C 1
ATOM 1047 O O . LEU A 1 122 ? 4.444 -13.745 13.677 1.00 82.56 122 LEU A O 1
ATOM 1051 N N . LYS A 1 123 ? 3.967 -12.025 12.306 1.00 82.31 123 LYS A N 1
ATOM 1052 C CA . LYS A 1 123 ? 2.511 -12.145 12.451 1.00 82.31 123 LYS A CA 1
ATOM 1053 C C . LYS A 1 123 ? 2.057 -13.490 11.877 1.00 82.31 123 LYS A C 1
ATOM 1055 O O . LYS A 1 123 ? 2.674 -13.974 10.931 1.00 82.31 123 LYS A O 1
ATOM 1060 N N . SER A 1 124 ? 0.939 -14.031 12.363 1.00 82.00 124 SER A N 1
ATOM 1061 C CA . SER A 1 124 ? 0.348 -15.282 11.850 1.00 82.00 124 SER A CA 1
ATOM 1062 C C . SER A 1 124 ? 0.115 -15.262 10.334 1.00 82.00 124 SER A C 1
ATOM 1064 O O . SER A 1 124 ? 0.376 -16.242 9.651 1.00 82.00 124 SER A O 1
ATOM 1066 N N . LYS A 1 125 ? -0.278 -14.108 9.777 1.00 81.44 125 LYS A N 1
ATOM 1067 C CA . LYS A 1 125 ? -0.442 -13.901 8.324 1.00 81.44 125 LYS A CA 1
ATOM 1068 C C . LYS A 1 125 ? 0.880 -13.877 7.535 1.00 81.44 125 LYS A C 1
ATOM 1070 O O . LYS A 1 125 ? 0.868 -13.752 6.310 1.00 81.44 125 LYS A O 1
ATOM 1075 N N . GLY A 1 126 ? 2.022 -13.948 8.210 1.00 86.88 126 GLY A N 1
ATOM 1076 C CA . GLY A 1 126 ? 3.344 -13.866 7.607 1.00 86.88 126 GLY A CA 1
ATOM 1077 C C . GLY A 1 126 ? 3.679 -12.481 7.046 1.00 86.88 126 GLY A C 1
ATOM 1078 O O . GLY A 1 126 ? 3.099 -11.459 7.427 1.00 86.88 126 GLY A O 1
ATOM 1079 N N . SER A 1 127 ? 4.650 -12.449 6.132 1.00 88.88 127 SER A N 1
ATOM 1080 C CA . SER A 1 127 ? 5.032 -11.234 5.408 1.00 88.88 127 SER A CA 1
ATOM 1081 C C . SER A 1 127 ? 4.000 -10.864 4.344 1.00 88.88 127 SER A C 1
ATOM 1083 O O . SER A 1 127 ? 3.285 -11.713 3.818 1.00 88.88 127 SER A O 1
ATOM 1085 N N . ILE A 1 128 ? 3.957 -9.580 3.986 1.00 90.62 128 ILE A N 1
ATOM 1086 C CA . ILE A 1 128 ? 3.225 -9.120 2.803 1.00 90.62 128 ILE A CA 1
ATOM 1087 C C . ILE A 1 128 ? 3.871 -9.612 1.502 1.00 90.62 128 ILE A C 1
ATOM 1089 O O . ILE A 1 128 ? 3.179 -9.812 0.509 1.00 90.62 128 ILE A O 1
ATOM 1093 N N . ARG A 1 129 ? 5.190 -9.813 1.534 1.00 91.94 129 ARG A N 1
ATOM 1094 C CA . ARG A 1 129 ? 6.032 -10.190 0.400 1.00 91.94 129 ARG A CA 1
ATOM 1095 C C . ARG A 1 129 ? 5.881 -11.680 0.100 1.00 91.94 129 ARG A C 1
ATOM 1097 O O . ARG A 1 129 ? 5.906 -12.472 1.039 1.00 91.94 129 ARG A O 1
ATOM 1104 N N . ILE A 1 130 ? 5.776 -12.047 -1.176 1.00 92.25 130 ILE A N 1
ATOM 1105 C CA . ILE A 1 130 ? 5.569 -13.444 -1.602 1.00 92.25 130 ILE A CA 1
ATOM 1106 C C . ILE A 1 130 ? 6.848 -14.291 -1.579 1.00 92.25 130 ILE A C 1
ATOM 1108 O O . ILE A 1 130 ? 6.781 -15.494 -1.786 1.00 92.25 130 ILE A O 1
ATOM 1112 N N . GLY A 1 131 ? 8.022 -13.690 -1.344 1.00 88.31 131 GLY A N 1
ATOM 1113 C CA . GLY A 1 131 ? 9.302 -14.416 -1.368 1.00 88.31 131 GLY A CA 1
ATOM 1114 C C . GLY A 1 131 ? 9.823 -14.715 -2.781 1.00 88.31 131 GLY A C 1
ATOM 1115 O O . GLY A 1 131 ? 10.898 -15.286 -2.933 1.00 88.31 131 GLY A O 1
ATOM 1116 N N . GLY A 1 132 ? 9.090 -14.276 -3.801 1.00 91.56 132 GLY A N 1
ATOM 1117 C CA . GLY A 1 132 ? 9.435 -14.346 -5.216 1.00 91.56 132 GLY A CA 1
ATOM 1118 C C . GLY A 1 132 ? 9.301 -12.981 -5.883 1.00 91.56 132 GLY A C 1
ATOM 1119 O O . GLY A 1 132 ? 9.315 -11.940 -5.221 1.00 91.56 132 GLY A O 1
ATOM 1120 N N . ILE A 1 133 ? 9.167 -12.980 -7.201 1.00 94.62 133 ILE A N 1
ATOM 1121 C CA . ILE A 1 133 ? 8.995 -11.772 -8.008 1.00 94.62 133 ILE A CA 1
ATOM 1122 C C . ILE A 1 133 ? 7.567 -11.757 -8.536 1.00 94.62 133 ILE A C 1
ATOM 1124 O O . ILE A 1 133 ? 7.089 -12.737 -9.083 1.00 94.62 133 ILE A O 1
ATOM 1128 N N . CYS A 1 134 ? 6.877 -10.636 -8.374 1.00 95.56 134 CYS A N 1
ATOM 1129 C CA . CYS A 1 134 ? 5.603 -10.416 -9.045 1.00 95.56 134 CYS A CA 1
ATOM 1130 C C . CYS A 1 134 ? 5.878 -9.529 -10.269 1.00 95.56 134 CYS A C 1
ATOM 1132 O O . CYS A 1 134 ? 6.404 -8.429 -10.063 1.00 95.56 134 CYS A O 1
ATOM 1134 N N . PRO A 1 135 ? 5.565 -9.953 -11.510 1.00 95.81 135 PRO A N 1
ATOM 1135 C CA . PRO A 1 135 ? 5.893 -9.203 -12.724 1.00 95.81 135 PRO A CA 1
ATOM 1136 C C . PRO A 1 135 ? 5.219 -7.828 -12.781 1.00 95.81 135 PRO A C 1
ATOM 1138 O O . PRO A 1 135 ? 5.834 -6.871 -13.272 1.00 95.81 135 PRO A O 1
ATOM 1141 N N . ALA A 1 136 ? 4.022 -7.716 -12.200 1.00 96.31 136 ALA A N 1
ATOM 1142 C CA . ALA A 1 136 ? 3.216 -6.508 -12.177 1.00 96.31 136 ALA A CA 1
ATOM 1143 C C . ALA A 1 136 ? 4.009 -5.279 -11.710 1.00 96.31 136 ALA A C 1
ATOM 1145 O O . ALA A 1 136 ? 4.477 -5.177 -10.563 1.00 96.31 136 ALA A O 1
ATOM 1146 N N . SER A 1 137 ? 4.175 -4.326 -12.624 1.00 97.06 137 SER A N 1
ATOM 1147 C CA . SER A 1 137 ? 5.000 -3.141 -12.405 1.00 97.06 137 SER A CA 1
ATOM 1148 C C . SER A 1 137 ? 4.649 -2.004 -13.360 1.00 97.06 137 SER A C 1
ATOM 1150 O O . SER A 1 137 ? 4.106 -2.216 -14.442 1.00 97.06 137 SER A O 1
ATOM 1152 N N . MET A 1 138 ? 4.978 -0.779 -12.950 1.00 97.75 138 MET A N 1
ATOM 1153 C CA . MET A 1 138 ? 4.813 0.426 -13.763 1.00 97.75 138 MET A CA 1
ATOM 1154 C C . MET A 1 138 ? 6.132 1.192 -13.790 1.00 97.75 138 MET A C 1
ATOM 1156 O O . MET A 1 138 ? 6.696 1.514 -12.741 1.00 97.75 138 MET A O 1
ATOM 1160 N N . LYS A 1 139 ? 6.620 1.524 -14.981 1.00 97.62 139 LYS A N 1
ATOM 1161 C CA . LYS A 1 139 ? 7.677 2.519 -15.174 1.00 97.62 139 LYS A CA 1
ATOM 1162 C C . LYS A 1 139 ? 7.017 3.813 -15.621 1.00 97.62 139 LYS A C 1
ATOM 1164 O O . LYS A 1 139 ? 6.491 3.878 -16.724 1.00 97.62 139 LYS A O 1
ATOM 1169 N N . VAL A 1 140 ? 7.069 4.824 -14.768 1.00 97.94 140 VAL A N 1
ATOM 1170 C CA . VAL A 1 140 ? 6.455 6.132 -14.992 1.00 97.94 140 VAL A CA 1
ATOM 1171 C C . VAL A 1 140 ? 7.555 7.133 -15.301 1.00 97.94 140 VAL A C 1
ATOM 1173 O O . VAL A 1 140 ? 8.518 7.241 -14.541 1.00 97.94 140 VAL A O 1
ATOM 1176 N N . VAL A 1 141 ? 7.426 7.844 -16.414 1.00 97.75 141 VAL A N 1
ATOM 1177 C CA . VAL A 1 141 ? 8.340 8.895 -16.860 1.00 97.75 141 VAL A CA 1
ATOM 1178 C C . VAL A 1 141 ? 7.549 10.190 -16.969 1.00 97.75 141 VAL A C 1
ATOM 1180 O O . VAL A 1 141 ? 6.641 10.293 -17.787 1.00 97.75 141 VAL A O 1
ATOM 1183 N N . THR A 1 142 ? 7.890 11.175 -16.148 1.00 97.00 142 THR A N 1
ATOM 1184 C CA . THR A 1 142 ? 7.247 12.492 -16.127 1.00 97.00 142 THR A CA 1
ATOM 1185 C C . THR A 1 142 ? 8.189 13.525 -16.729 1.00 97.00 142 THR A C 1
ATOM 1187 O O . THR A 1 142 ? 9.328 13.657 -16.276 1.00 97.00 142 THR A O 1
ATOM 1190 N N . LYS A 1 143 ? 7.731 14.259 -17.746 1.00 96.00 143 LYS A N 1
ATOM 1191 C CA . LYS A 1 143 ? 8.461 15.399 -18.318 1.00 96.00 143 LYS A CA 1
ATOM 1192 C C . LYS A 1 143 ? 8.261 16.624 -17.426 1.00 96.00 143 LYS A C 1
ATOM 1194 O O . LYS A 1 143 ? 7.124 16.985 -17.145 1.00 96.00 143 LYS A O 1
ATOM 1199 N N . LYS A 1 144 ? 9.347 17.268 -16.985 1.00 93.19 144 LYS A N 1
ATOM 1200 C CA . LYS A 1 144 ? 9.266 18.410 -16.053 1.00 93.19 144 LYS A CA 1
ATOM 1201 C C . LYS A 1 144 ? 8.683 19.669 -16.681 1.00 93.19 144 LYS A C 1
ATOM 1203 O O . LYS A 1 144 ? 7.973 20.397 -16.005 1.00 93.19 144 LYS A O 1
ATOM 1208 N N . GLU A 1 145 ? 8.974 19.897 -17.957 1.00 92.50 145 GLU A N 1
ATOM 1209 C CA . GLU A 1 145 ? 8.546 21.103 -18.675 1.00 92.50 145 GLU A CA 1
ATOM 1210 C C . GLU A 1 145 ? 7.049 21.090 -18.990 1.00 92.50 145 GLU A C 1
ATOM 1212 O O . GLU A 1 145 ? 6.374 22.099 -18.834 1.00 92.50 145 GLU A O 1
ATOM 1217 N N . THR A 1 146 ? 6.523 19.941 -19.418 1.00 92.50 146 THR A N 1
ATOM 1218 C CA . THR A 1 146 ? 5.138 19.821 -19.894 1.00 92.50 146 THR A CA 1
ATOM 1219 C C . THR A 1 146 ? 4.201 19.167 -18.887 1.00 92.50 146 THR A C 1
ATOM 1221 O O . THR A 1 146 ? 2.994 19.196 -19.080 1.00 92.50 146 THR A O 1
ATOM 1224 N N . GLY A 1 147 ? 4.727 18.518 -17.845 1.00 92.94 147 GLY A N 1
ATOM 1225 C CA . GLY A 1 147 ? 3.931 17.739 -16.892 1.00 92.94 147 GLY A CA 1
ATOM 1226 C C . GLY A 1 147 ? 3.421 16.395 -17.428 1.00 92.94 147 GLY A C 1
ATOM 1227 O O . GLY A 1 147 ? 2.927 15.589 -16.638 1.00 92.94 147 GLY A O 1
ATOM 1228 N N . VAL A 1 148 ? 3.605 16.115 -18.725 1.00 96.25 148 VAL A N 1
ATOM 1229 C CA . VAL A 1 148 ? 3.148 14.889 -19.394 1.00 96.25 148 VAL A CA 1
ATOM 1230 C C . VAL A 1 148 ? 3.783 13.655 -18.764 1.00 96.25 148 VAL A C 1
ATOM 1232 O O . VAL A 1 148 ? 4.997 13.599 -18.521 1.00 96.25 148 VAL A O 1
ATOM 1235 N N . VAL A 1 149 ? 2.958 12.635 -18.544 1.00 97.81 149 VAL A N 1
ATOM 1236 C CA . VAL A 1 149 ? 3.339 11.386 -17.892 1.00 97.81 149 VAL A CA 1
ATOM 1237 C C . VAL A 1 149 ? 3.181 10.227 -18.866 1.00 97.81 149 VAL A C 1
ATOM 1239 O O . VAL A 1 149 ? 2.088 9.950 -19.341 1.00 97.81 149 VAL A O 1
ATOM 1242 N N . GLN A 1 150 ? 4.264 9.502 -19.124 1.00 97.88 150 GLN A N 1
ATOM 1243 C CA . GLN A 1 150 ? 4.251 8.273 -19.909 1.00 97.88 150 GLN A CA 1
ATOM 1244 C C . GLN A 1 150 ? 4.486 7.070 -18.998 1.00 97.88 150 GLN A C 1
ATOM 1246 O O . GLN A 1 150 ? 5.419 7.057 -18.192 1.00 97.88 150 GLN A O 1
ATOM 1251 N N . VAL A 1 151 ? 3.663 6.037 -19.140 1.00 98.00 151 VAL A N 1
ATOM 1252 C CA . VAL A 1 151 ? 3.691 4.842 -18.300 1.00 98.00 151 VAL A CA 1
ATOM 1253 C C . VAL A 1 151 ? 3.886 3.606 -19.160 1.00 98.00 151 VAL A C 1
ATOM 1255 O O . VAL A 1 151 ? 3.086 3.329 -20.046 1.00 98.00 151 VAL A O 1
ATOM 1258 N N . THR A 1 152 ? 4.926 2.826 -18.871 1.00 97.94 152 THR A N 1
ATOM 1259 C CA . THR A 1 152 ? 5.044 1.437 -19.332 1.00 97.94 152 THR A CA 1
ATOM 1260 C C . THR A 1 152 ? 4.530 0.522 -18.228 1.00 97.94 152 THR A C 1
ATOM 1262 O O . THR A 1 152 ? 5.129 0.460 -17.152 1.00 97.94 152 THR A O 1
ATOM 1265 N N . PHE A 1 153 ? 3.425 -0.167 -18.479 1.00 97.44 153 PHE A N 1
ATOM 1266 C CA . PHE A 1 153 ? 2.690 -0.968 -17.508 1.00 97.44 153 PHE A CA 1
ATOM 1267 C C . PHE A 1 153 ? 2.707 -2.453 -17.875 1.00 97.44 153 PHE A C 1
ATOM 1269 O O . PHE A 1 153 ? 2.434 -2.814 -19.017 1.00 97.44 153 PHE A O 1
ATOM 1276 N N . ILE A 1 154 ? 3.007 -3.302 -16.893 1.00 96.38 154 ILE A N 1
ATOM 1277 C CA . ILE A 1 154 ? 2.830 -4.755 -16.949 1.00 96.38 154 ILE A CA 1
ATOM 1278 C C . ILE A 1 154 ? 1.740 -5.096 -15.920 1.00 96.38 154 ILE A C 1
ATOM 1280 O O . ILE A 1 154 ? 2.001 -4.896 -14.729 1.00 96.38 154 ILE A O 1
ATOM 1284 N N . PRO A 1 155 ? 0.550 -5.565 -16.340 1.00 94.38 155 PRO A N 1
ATOM 1285 C CA . PRO A 1 155 ? -0.561 -5.873 -15.433 1.00 94.38 155 PRO A CA 1
ATOM 1286 C C . PRO A 1 155 ? -0.443 -7.250 -14.768 1.00 94.38 155 PRO A C 1
ATOM 1288 O O . PRO A 1 155 ? -1.010 -7.484 -13.710 1.00 94.38 155 PRO A O 1
ATOM 1291 N N . ASN A 1 156 ? 0.298 -8.182 -15.369 1.00 93.88 156 ASN A N 1
ATOM 1292 C CA . ASN A 1 156 ? 0.281 -9.582 -14.958 1.00 93.88 156 ASN A CA 1
ATOM 1293 C C . ASN A 1 156 ? 0.821 -9.774 -13.533 1.00 93.88 156 ASN A C 1
ATOM 1295 O O . ASN A 1 156 ? 1.991 -9.504 -13.243 1.00 93.88 156 ASN A O 1
ATOM 1299 N N . HIS A 1 157 ? -0.027 -10.297 -12.652 1.00 93.94 157 HIS A N 1
ATOM 1300 C CA . HIS A 1 157 ? 0.346 -10.731 -11.314 1.00 93.94 157 HIS A CA 1
ATOM 1301 C C . HIS A 1 157 ? 0.666 -12.230 -11.312 1.00 93.94 157 HIS A C 1
ATOM 1303 O O . HIS A 1 157 ? -0.075 -13.033 -11.867 1.00 93.94 157 HIS A O 1
ATOM 1309 N N . VAL A 1 158 ? 1.774 -12.613 -10.669 1.00 94.56 158 VAL A N 1
ATOM 1310 C CA . VAL A 1 158 ? 2.197 -14.015 -10.523 1.00 94.56 158 VAL A CA 1
ATOM 1311 C C . VAL A 1 158 ? 2.573 -14.275 -9.068 1.00 94.56 158 VAL A C 1
ATOM 1313 O O . VAL A 1 158 ? 3.194 -13.435 -8.409 1.00 94.56 158 VAL A O 1
ATOM 1316 N N . GLY A 1 159 ? 2.178 -15.442 -8.558 1.00 91.75 159 GLY A N 1
ATOM 1317 C CA . GLY A 1 159 ? 2.513 -15.903 -7.209 1.00 91.75 159 GLY A CA 1
ATOM 1318 C C . GLY A 1 159 ? 1.648 -15.356 -6.076 1.00 91.75 159 GLY A C 1
ATOM 1319 O O . GLY A 1 159 ? 1.952 -15.603 -4.910 1.00 91.75 159 GLY A O 1
ATOM 1320 N N . HIS A 1 160 ? 0.589 -14.612 -6.389 1.00 92.00 160 HIS A N 1
ATOM 1321 C CA . HIS A 1 160 ? -0.464 -14.262 -5.441 1.00 92.00 160 HIS A CA 1
ATOM 1322 C C . HIS A 1 160 ? -1.768 -13.964 -6.175 1.00 92.00 160 HIS A C 1
ATOM 1324 O O . HIS A 1 160 ? -1.755 -13.619 -7.353 1.00 92.00 160 HIS A O 1
ATOM 1330 N N . THR A 1 161 ? -2.870 -14.037 -5.440 1.00 88.62 161 THR A N 1
ATOM 1331 C CA . THR A 1 161 ? -4.204 -13.677 -5.918 1.00 88.62 161 THR A CA 1
ATOM 1332 C C . THR A 1 161 ? -4.652 -12.338 -5.330 1.00 88.62 161 THR A C 1
ATOM 1334 O O . THR A 1 161 ? -3.901 -11.656 -4.614 1.00 88.62 161 THR A O 1
ATOM 1337 N N . GLU A 1 162 ? -5.877 -11.954 -5.672 1.00 88.25 162 GLU A N 1
ATOM 1338 C CA . GLU A 1 162 ? -6.608 -10.817 -5.126 1.00 88.25 162 GLU A CA 1
ATOM 1339 C C . GLU A 1 162 ? -6.952 -11.057 -3.649 1.00 88.25 162 GLU A C 1
ATOM 1341 O O . GLU A 1 162 ? -7.950 -11.678 -3.291 1.00 88.25 162 GLU A O 1
ATOM 1346 N N . GLU A 1 163 ? -6.087 -10.584 -2.753 1.00 86.00 163 GLU A N 1
ATOM 1347 C CA . GLU A 1 163 ? -6.247 -10.774 -1.311 1.00 86.00 163 GLU A CA 1
ATOM 1348 C C . GLU A 1 163 ? -6.629 -9.449 -0.631 1.00 86.00 163 GLU A C 1
ATOM 1350 O O . GLU A 1 163 ? -5.766 -8.728 -0.119 1.00 86.00 163 GLU A O 1
ATOM 1355 N N . VAL A 1 164 ? -7.932 -9.150 -0.535 1.00 89.50 164 VAL A N 1
ATOM 1356 C CA . VAL A 1 164 ? -8.454 -7.928 0.127 1.00 89.50 164 VAL A CA 1
ATOM 1357 C C . VAL A 1 164 ? -7.858 -7.746 1.531 1.00 89.50 164 VAL A C 1
ATOM 1359 O O . VAL A 1 164 ? -7.465 -6.648 1.928 1.00 89.50 164 VAL A O 1
ATOM 1362 N N . GLY A 1 165 ? -7.713 -8.842 2.283 1.00 88.50 165 GLY A N 1
ATOM 1363 C CA . GLY A 1 165 ? -7.157 -8.843 3.640 1.00 88.50 165 GLY A CA 1
ATOM 1364 C C . GLY A 1 165 ? -5.661 -8.518 3.742 1.00 88.50 165 GLY A C 1
ATOM 1365 O O . GLY A 1 165 ? -5.166 -8.327 4.857 1.00 88.50 165 GLY A O 1
ATOM 1366 N N . ARG A 1 166 ? -4.932 -8.470 2.619 1.00 89.50 166 ARG A N 1
ATOM 1367 C CA . ARG A 1 166 ? -3.526 -8.037 2.549 1.00 89.50 166 ARG A CA 1
ATOM 1368 C C . ARG A 1 166 ? -3.381 -6.544 2.311 1.00 89.50 166 ARG A C 1
ATOM 1370 O O . ARG A 1 166 ? -2.313 -6.003 2.598 1.00 89.50 166 ARG A O 1
ATOM 1377 N N . LEU A 1 167 ? -4.411 -5.885 1.786 1.00 91.38 167 LEU A N 1
ATOM 1378 C CA . LEU A 1 167 ? -4.386 -4.448 1.559 1.00 91.38 167 LEU A CA 1
ATOM 1379 C C . LEU A 1 167 ? -4.262 -3.692 2.889 1.00 91.38 167 LEU A C 1
ATOM 1381 O O . LEU A 1 167 ? -4.597 -4.190 3.964 1.00 91.38 167 LEU A O 1
ATOM 1385 N N . ASN A 1 168 ? -3.768 -2.462 2.816 1.00 90.12 168 ASN A N 1
ATOM 1386 C CA . ASN A 1 168 ? -3.794 -1.536 3.945 1.00 90.12 168 ASN A CA 1
ATOM 1387 C C . ASN A 1 168 ? -4.964 -0.577 3.763 1.00 90.12 168 ASN A C 1
ATOM 1389 O O . ASN A 1 168 ? -5.314 -0.271 2.625 1.00 90.12 168 ASN A O 1
ATOM 1393 N N . LEU A 1 169 ? -5.494 -0.052 4.870 1.00 91.50 169 LEU A N 1
ATOM 1394 C CA . LEU A 1 169 ? -6.429 1.068 4.810 1.00 91.50 169 LEU A CA 1
ATOM 1395 C C . LEU A 1 169 ? -5.801 2.228 4.028 1.00 91.50 169 LEU A C 1
ATOM 1397 O O . LEU A 1 169 ? -4.622 2.570 4.220 1.00 91.50 169 LEU A O 1
ATOM 1401 N N . THR A 1 170 ? -6.583 2.806 3.125 1.00 90.19 170 THR A N 1
ATOM 1402 C CA . THR A 1 170 ? -6.178 3.963 2.330 1.00 90.19 170 THR A CA 1
ATOM 1403 C C . THR A 1 170 ? -6.030 5.197 3.217 1.00 90.19 170 THR A C 1
ATOM 1405 O O . THR A 1 170 ? -6.461 5.224 4.367 1.00 90.19 170 THR A O 1
ATOM 1408 N N . LYS A 1 171 ? -5.391 6.251 2.699 1.00 90.25 171 LYS A N 1
ATOM 1409 C CA . LYS A 1 171 ? -5.269 7.509 3.452 1.00 90.25 171 LYS A CA 1
ATOM 1410 C C . LYS A 1 171 ? -6.641 8.106 3.777 1.00 90.25 171 LYS A C 1
ATOM 1412 O O . LYS A 1 171 ? -6.811 8.600 4.882 1.00 90.25 171 LYS A O 1
ATOM 1417 N N . VAL A 1 172 ? -7.581 8.003 2.837 1.00 90.12 172 VAL A N 1
ATOM 1418 C CA . VAL A 1 172 ? -8.957 8.492 2.984 1.00 90.12 172 VAL A CA 1
ATOM 1419 C C . VAL A 1 172 ? -9.681 7.706 4.073 1.00 90.12 172 VAL A C 1
ATOM 1421 O O . VAL A 1 172 ? -10.112 8.295 5.051 1.00 90.12 172 VAL A O 1
ATOM 1424 N N . GLU A 1 173 ? -9.680 6.372 4.002 1.00 92.69 173 GLU A N 1
ATOM 1425 C CA . GLU A 1 173 ? -10.321 5.521 5.022 1.00 92.69 173 GLU A CA 1
ATOM 1426 C C . GLU A 1 173 ? -9.718 5.735 6.421 1.00 92.69 173 GLU A C 1
ATOM 1428 O O . GLU A 1 173 ? -10.418 5.727 7.429 1.00 92.69 173 GLU A O 1
ATOM 1433 N N . ARG A 1 174 ? -8.399 5.951 6.508 1.00 94.75 174 ARG A N 1
ATOM 1434 C CA . ARG A 1 174 ? -7.742 6.267 7.784 1.00 94.75 174 ARG A CA 1
ATOM 1435 C C . ARG A 1 174 ? -8.139 7.640 8.319 1.00 94.75 174 ARG A C 1
ATOM 1437 O O . ARG A 1 174 ? -8.192 7.786 9.534 1.00 94.75 174 ARG A O 1
ATOM 1444 N N . ALA A 1 175 ? -8.366 8.615 7.442 1.00 93.25 175 ALA A N 1
ATOM 1445 C CA . ALA A 1 175 ? -8.843 9.938 7.823 1.00 93.25 175 ALA A CA 1
ATOM 1446 C C . ALA A 1 175 ? -10.306 9.884 8.288 1.00 93.25 175 ALA A C 1
ATOM 1448 O O . ALA A 1 175 ? -10.602 10.436 9.337 1.00 93.25 175 ALA A O 1
ATOM 1449 N N . GLU A 1 176 ? -11.175 9.135 7.598 1.00 93.19 176 GLU A N 1
ATOM 1450 C CA . GLU A 1 176 ? -12.564 8.880 8.022 1.00 93.19 176 GLU A CA 1
ATOM 1451 C C . GLU A 1 176 ? -12.617 8.272 9.436 1.00 93.19 176 GLU A C 1
ATOM 1453 O O . GLU A 1 176 ? -13.375 8.721 10.290 1.00 93.19 176 GLU A O 1
ATOM 1458 N N . ILE A 1 177 ? -11.772 7.273 9.719 1.00 94.12 177 ILE A N 1
ATOM 1459 C CA . ILE A 1 177 ? -11.681 6.672 11.061 1.00 94.12 177 ILE A CA 1
ATOM 1460 C C . ILE A 1 177 ? -11.137 7.678 12.085 1.00 94.12 177 ILE A C 1
ATOM 1462 O O . ILE A 1 177 ? -11.613 7.717 13.216 1.00 94.12 177 ILE A O 1
ATOM 1466 N N . ALA A 1 178 ? -10.130 8.475 11.718 1.00 93.00 178 ALA A N 1
ATOM 1467 C CA . ALA A 1 178 ? -9.551 9.479 12.608 1.00 93.00 178 ALA A CA 1
ATOM 1468 C C . ALA A 1 178 ? -10.550 10.588 12.969 1.00 93.00 178 ALA A C 1
ATOM 1470 O O . ALA A 1 178 ? -10.546 11.044 14.109 1.00 93.00 178 ALA A O 1
ATOM 1471 N N . ASP A 1 179 ? -11.413 10.977 12.033 1.00 92.31 179 ASP A N 1
ATOM 1472 C CA . ASP A 1 179 ? -12.471 11.960 12.257 1.00 92.31 179 ASP A CA 1
ATOM 1473 C C . ASP A 1 179 ? -13.528 11.441 13.243 1.00 92.31 179 ASP A C 1
ATOM 1475 O O . ASP A 1 179 ? -13.860 12.103 14.219 1.00 92.31 179 ASP A O 1
ATOM 1479 N N . LYS A 1 180 ? -13.955 10.181 13.108 1.00 90.56 180 LYS A N 1
ATOM 1480 C CA . LYS A 1 180 ? -14.844 9.557 14.105 1.00 90.56 180 LYS A CA 1
ATOM 1481 C C . LYS A 1 180 ? -14.202 9.464 15.491 1.00 90.56 180 LYS A C 1
ATOM 1483 O O . LYS A 1 180 ? -14.860 9.658 16.511 1.00 90.56 180 LYS A O 1
ATOM 1488 N N . LEU A 1 181 ? -12.900 9.184 15.542 1.00 90.06 181 LEU A N 1
ATOM 1489 C CA . LEU A 1 181 ? -12.149 9.138 16.797 1.00 90.06 181 LEU A CA 1
ATOM 1490 C C . LEU A 1 181 ? -12.014 10.516 17.460 1.00 90.06 181 LEU A C 1
ATOM 1492 O O . LEU A 1 181 ? -11.997 10.580 18.687 1.00 90.06 181 LEU A O 1
ATOM 1496 N N . SER A 1 182 ? -11.907 11.605 16.691 1.00 87.44 182 SER A N 1
ATOM 1497 C CA . SER A 1 182 ? -11.835 12.965 17.251 1.00 87.44 182 SER A CA 1
ATOM 1498 C C . SER A 1 182 ? -13.159 13.389 17.898 1.00 87.44 182 SER A C 1
ATOM 1500 O O . SER A 1 182 ? -13.155 14.142 18.867 1.00 87.44 182 SER A O 1
ATOM 1502 N N . GLN A 1 183 ? -14.269 12.818 17.429 1.00 85.75 183 GLN A N 1
ATOM 1503 C CA . GLN A 1 183 ? -15.615 12.979 17.982 1.00 85.75 183 GLN A CA 1
ATOM 1504 C C . GLN A 1 183 ? -15.888 12.072 19.200 1.00 85.75 183 GLN A C 1
ATOM 1506 O O . GLN A 1 183 ? -17.019 11.988 19.665 1.00 85.75 183 GLN A O 1
ATOM 1511 N N . ASN A 1 184 ? -14.868 11.384 19.734 1.00 82.69 184 ASN A N 1
ATOM 1512 C CA . ASN A 1 184 ? -14.984 10.423 20.840 1.00 82.69 184 ASN A CA 1
ATOM 1513 C C . ASN A 1 184 ? -15.957 9.258 20.575 1.00 82.69 184 ASN A C 1
ATOM 1515 O O . ASN A 1 184 ? -16.471 8.648 21.514 1.00 82.69 184 ASN A O 1
ATOM 1519 N N . ILE A 1 185 ? -16.181 8.899 19.307 1.00 82.88 185 ILE A N 1
ATOM 1520 C CA . ILE A 1 185 ? -17.027 7.754 18.963 1.00 82.88 185 ILE A CA 1
ATOM 1521 C C . ILE A 1 185 ? -16.321 6.454 19.401 1.00 82.88 185 ILE A C 1
ATOM 1523 O O . ILE A 1 185 ? -15.154 6.232 19.045 1.00 82.88 185 ILE A O 1
ATOM 1527 N N . PRO A 1 186 ? -16.996 5.558 20.150 1.00 87.12 186 PRO A N 1
ATOM 1528 C CA . PRO A 1 186 ? -16.404 4.301 20.591 1.00 87.12 186 PRO A CA 1
ATOM 1529 C C . PRO A 1 186 ? -15.983 3.404 19.424 1.00 87.12 186 PRO A C 1
ATOM 1531 O O . PRO A 1 186 ? -16.652 3.319 18.395 1.00 87.12 186 PRO A O 1
ATOM 1534 N N . TYR A 1 187 ? -14.913 2.627 19.617 1.00 90.31 187 TYR A N 1
ATOM 1535 C CA . TYR A 1 187 ? -14.383 1.723 18.585 1.00 90.31 187 TYR A CA 1
ATOM 1536 C C . TYR A 1 187 ? -15.434 0.765 18.021 1.00 90.31 187 TYR A C 1
ATOM 1538 O O . TYR A 1 187 ? -15.386 0.439 16.838 1.00 90.31 187 TYR A O 1
ATOM 1546 N N . GLN A 1 188 ? -16.337 0.268 18.870 1.00 88.06 188 GLN A N 1
ATOM 1547 C CA . GLN A 1 188 ? -17.351 -0.695 18.454 1.00 88.06 188 GLN A CA 1
ATOM 1548 C C . GLN A 1 188 ? -18.341 -0.067 17.470 1.00 88.06 188 GLN A C 1
ATOM 1550 O O . GLN A 1 188 ? -18.572 -0.643 16.414 1.00 88.06 188 GLN A O 1
ATOM 1555 N N . VAL A 1 189 ? -18.803 1.151 17.759 1.00 88.31 189 VAL A N 1
ATOM 1556 C CA . VAL A 1 189 ? -19.688 1.919 16.875 1.00 88.31 189 VAL A CA 1
ATOM 1557 C C . VAL A 1 189 ? -19.004 2.174 15.530 1.00 88.31 189 VAL A C 1
ATOM 1559 O O . VAL A 1 189 ? -19.572 1.876 14.485 1.00 88.31 189 VAL A O 1
ATOM 1562 N N . ILE A 1 190 ? -17.727 2.584 15.539 1.00 91.56 190 ILE A N 1
ATOM 1563 C CA . ILE A 1 190 ? -16.943 2.772 14.304 1.00 91.56 190 ILE A CA 1
ATOM 1564 C C . ILE A 1 190 ? -16.878 1.477 13.478 1.00 91.56 190 ILE A C 1
ATOM 1566 O O . ILE A 1 190 ? -17.019 1.512 12.255 1.00 91.56 190 ILE A O 1
ATOM 1570 N N . LEU A 1 191 ? -16.638 0.329 14.120 1.00 92.12 191 LEU A N 1
ATOM 1571 C CA . LEU A 1 191 ? -16.571 -0.964 13.433 1.00 92.12 191 LEU A CA 1
ATOM 1572 C C . LEU A 1 191 ? -17.921 -1.375 12.849 1.00 92.12 191 LEU A C 1
ATOM 1574 O O . LEU A 1 191 ? -17.955 -1.898 11.735 1.00 92.12 191 LEU A O 1
ATOM 1578 N N . ASP A 1 192 ? -19.005 -1.156 13.584 1.00 89.88 192 ASP A N 1
ATOM 1579 C CA . ASP A 1 192 ? -20.339 -1.566 13.165 1.00 89.88 192 ASP A CA 1
ATOM 1580 C C . ASP A 1 192 ? -20.851 -0.677 12.027 1.00 89.88 192 ASP A C 1
ATOM 1582 O O . ASP A 1 192 ? -21.322 -1.207 11.025 1.00 89.88 192 ASP A O 1
ATOM 1586 N N . GLU A 1 193 ? -20.609 0.634 12.068 1.00 91.44 193 GLU A N 1
ATOM 1587 C CA . GLU A 1 193 ? -20.865 1.543 10.940 1.00 91.44 193 GLU A CA 1
ATOM 1588 C C . GLU A 1 193 ? -20.070 1.168 9.681 1.00 91.44 193 GLU A C 1
ATOM 1590 O O . GLU A 1 193 ? -20.579 1.220 8.562 1.00 91.44 193 GLU A O 1
ATOM 1595 N N . ILE A 1 194 ? -18.802 0.774 9.835 1.00 92.38 194 ILE A N 1
ATOM 1596 C CA . ILE A 1 194 ? -17.978 0.332 8.703 1.00 92.38 194 ILE A CA 1
ATOM 1597 C C . ILE A 1 194 ? -18.548 -0.950 8.081 1.00 92.38 194 ILE A C 1
ATOM 1599 O O . ILE A 1 194 ? -18.554 -1.085 6.856 1.00 92.38 194 ILE A O 1
ATOM 1603 N N . ARG A 1 195 ? -19.020 -1.894 8.901 1.00 89.31 195 ARG A N 1
ATOM 1604 C CA . ARG A 1 195 ? -19.581 -3.174 8.438 1.00 89.31 195 ARG A CA 1
ATOM 1605 C C . ARG A 1 195 ? -20.962 -3.023 7.812 1.00 89.31 195 ARG A C 1
ATOM 1607 O O . ARG A 1 195 ? -21.264 -3.751 6.874 1.00 89.31 195 ARG A O 1
ATOM 1614 N N . THR A 1 196 ? -21.779 -2.102 8.317 1.00 86.12 196 THR A N 1
ATOM 1615 C CA . THR A 1 196 ? -23.118 -1.809 7.781 1.00 86.12 196 THR A CA 1
ATOM 1616 C C . THR A 1 196 ? -23.082 -0.849 6.593 1.00 86.12 196 THR A C 1
ATOM 1618 O O . THR A 1 196 ? -24.097 -0.672 5.915 1.00 86.12 196 THR A O 1
ATOM 1621 N N . SER A 1 197 ? -21.922 -0.249 6.298 1.00 85.69 197 SER A N 1
ATOM 1622 C CA . SER A 1 197 ? -21.775 0.650 5.158 1.00 85.69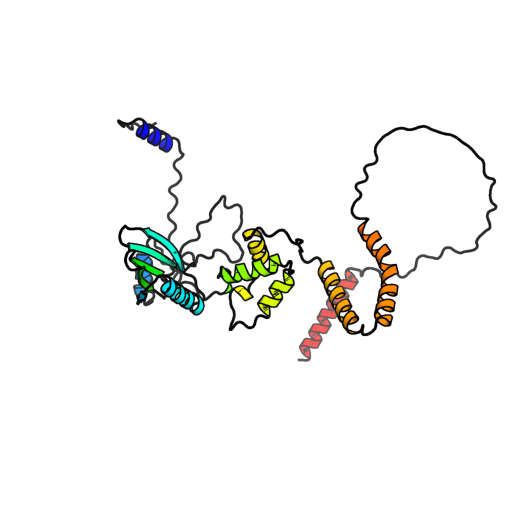 197 SER A CA 1
ATOM 1623 C C . SER A 1 197 ? -22.132 -0.052 3.842 1.00 85.69 197 SER A C 1
ATOM 1625 O O . SER A 1 197 ? -21.604 -1.110 3.499 1.00 85.69 197 SER A O 1
ATOM 1627 N N . LYS A 1 198 ? -23.039 0.560 3.073 1.00 73.50 198 LYS A N 1
ATOM 1628 C CA . LYS A 1 198 ? -23.500 0.051 1.773 1.00 73.50 198 LYS A CA 1
ATOM 1629 C C . LYS A 1 198 ? -22.473 0.338 0.669 1.00 73.50 198 LYS A C 1
ATOM 1631 O O . LYS A 1 198 ? -22.765 1.046 -0.291 1.00 73.50 198 LYS A O 1
ATOM 1636 N N . ARG A 1 199 ? -21.242 -0.161 0.814 1.00 77.12 199 ARG A N 1
ATOM 1637 C CA . ARG A 1 199 ? -20.241 -0.139 -0.266 1.00 77.12 199 ARG A CA 1
ATOM 1638 C C . ARG A 1 199 ? -20.426 -1.379 -1.145 1.00 77.12 199 ARG A C 1
ATOM 1640 O O . ARG A 1 199 ? -20.718 -2.463 -0.648 1.00 77.12 199 ARG A O 1
ATOM 1647 N N . SER A 1 200 ? -20.269 -1.225 -2.456 1.00 77.06 200 SER A N 1
ATOM 1648 C CA . SER A 1 200 ? -20.388 -2.333 -3.408 1.00 77.06 200 SER A CA 1
ATOM 1649 C C . SER A 1 200 ? -19.247 -3.339 -3.216 1.00 77.06 200 SER A C 1
ATOM 1651 O O . SER A 1 200 ? -18.098 -3.017 -3.503 1.00 77.06 200 SER A O 1
ATOM 1653 N N . GLY A 1 201 ? -19.552 -4.560 -2.780 1.00 79.88 201 GLY A N 1
ATOM 1654 C CA . GLY A 1 201 ? -18.560 -5.629 -2.631 1.00 79.88 201 GLY A CA 1
ATOM 1655 C C . GLY A 1 201 ? -17.677 -5.523 -1.379 1.00 79.88 201 GLY A C 1
ATOM 1656 O O . GLY A 1 201 ? -17.805 -4.626 -0.545 1.00 79.88 201 GLY A O 1
ATOM 1657 N N . LEU A 1 202 ? -16.771 -6.491 -1.212 1.00 85.38 202 LEU A N 1
ATOM 1658 C CA . LEU A 1 202 ? -15.898 -6.578 -0.041 1.00 85.38 202 LEU A CA 1
ATOM 1659 C C . LEU A 1 202 ? -14.621 -5.741 -0.233 1.00 85.38 202 LEU A C 1
ATOM 1661 O O . LEU A 1 202 ? -13.752 -6.086 -1.028 1.00 85.38 202 LEU A O 1
ATOM 1665 N N . HIS A 1 203 ? -14.462 -4.679 0.558 1.00 86.88 203 HIS A N 1
ATOM 1666 C CA . HIS A 1 203 ? -13.284 -3.809 0.553 1.00 86.88 203 HIS A CA 1
ATOM 1667 C C . HIS A 1 203 ? -12.418 -3.986 1.804 1.00 86.88 203 HIS A C 1
ATOM 1669 O O . HIS A 1 203 ? -12.851 -4.518 2.828 1.00 86.88 203 HIS A O 1
ATOM 1675 N N . ARG A 1 204 ? -11.181 -3.467 1.759 1.00 91.12 204 ARG A N 1
ATOM 1676 C CA . ARG A 1 204 ? -10.253 -3.515 2.900 1.00 91.12 204 ARG A CA 1
ATOM 1677 C C . ARG A 1 204 ? -10.829 -2.864 4.158 1.00 91.12 204 ARG A C 1
ATOM 1679 O O . ARG A 1 204 ? -10.559 -3.363 5.253 1.00 91.12 204 ARG A O 1
ATOM 1686 N N . ILE A 1 205 ? -11.613 -1.795 4.018 1.00 91.38 205 ILE A N 1
ATOM 1687 C CA . ILE A 1 205 ? -12.258 -1.138 5.157 1.00 91.38 205 ILE A CA 1
ATOM 1688 C C . ILE A 1 205 ? -13.193 -2.088 5.918 1.00 91.38 205 ILE A C 1
ATOM 1690 O O . ILE A 1 205 ? -13.186 -2.068 7.141 1.00 91.38 205 ILE A O 1
ATOM 1694 N N . HIS A 1 206 ? -13.893 -3.012 5.253 1.00 91.06 206 HIS A N 1
ATOM 1695 C CA . HIS A 1 206 ? -14.810 -3.950 5.922 1.00 91.06 206 HIS A CA 1
ATOM 1696 C C . HIS A 1 206 ? -14.075 -4.962 6.819 1.00 91.06 206 HIS A C 1
ATOM 1698 O O . HIS A 1 206 ? -14.654 -5.519 7.746 1.00 91.06 206 HIS A O 1
ATOM 1704 N N . LEU A 1 207 ? -12.772 -5.162 6.589 1.00 90.88 207 LEU A N 1
ATOM 1705 C CA . LEU A 1 207 ? -11.896 -6.010 7.403 1.00 90.88 207 LEU A CA 1
ATOM 1706 C C . LEU A 1 207 ? -11.159 -5.218 8.499 1.00 90.88 207 LEU A C 1
ATOM 1708 O O . LEU A 1 207 ? -10.130 -5.672 9.009 1.00 90.88 207 LEU A O 1
ATOM 1712 N N . THR A 1 208 ? -11.621 -4.007 8.823 1.00 93.31 208 THR A N 1
ATOM 1713 C CA . THR A 1 208 ? -11.036 -3.180 9.886 1.00 93.31 208 THR A CA 1
ATOM 1714 C C . THR A 1 208 ? -11.147 -3.892 11.228 1.00 93.31 208 THR A C 1
ATOM 1716 O O . THR A 1 208 ? -12.185 -4.437 11.598 1.00 93.31 208 THR A O 1
ATOM 1719 N N . THR A 1 209 ? -10.041 -3.897 11.965 1.00 91.25 209 THR A N 1
ATOM 1720 C CA . THR A 1 209 ? -9.958 -4.472 13.309 1.00 91.25 209 THR A CA 1
ATOM 1721 C C . THR A 1 209 ? -9.792 -3.379 14.358 1.00 91.25 209 THR A C 1
ATOM 1723 O O . THR A 1 209 ? -9.364 -2.267 14.055 1.00 91.25 209 THR A O 1
ATOM 1726 N N . ARG A 1 210 ? -10.026 -3.708 15.632 1.00 91.31 210 ARG A N 1
ATOM 1727 C CA . A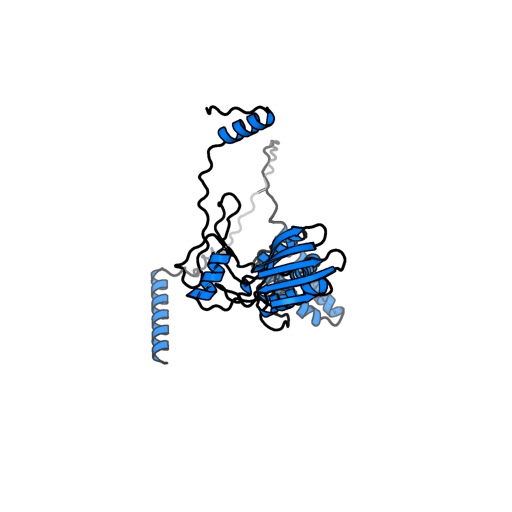RG A 1 210 ? -9.715 -2.807 16.759 1.00 91.31 210 ARG A CA 1
ATOM 1728 C C . ARG A 1 210 ? -8.264 -2.343 16.755 1.00 91.31 210 ARG A C 1
ATOM 1730 O O . ARG A 1 210 ? -7.980 -1.189 17.048 1.00 91.31 210 ARG A O 1
ATOM 1737 N N . GLN A 1 211 ? -7.349 -3.239 16.382 1.00 89.38 211 GLN A N 1
ATOM 1738 C CA . GLN A 1 211 ? -5.938 -2.898 16.263 1.00 89.38 211 GLN A CA 1
ATOM 1739 C C . GLN A 1 211 ? -5.694 -1.891 15.134 1.00 89.38 211 GLN A C 1
ATOM 1741 O O . GLN A 1 211 ? -4.832 -1.029 15.279 1.00 89.38 211 GLN A O 1
ATOM 1746 N N . ASP A 1 212 ? -6.433 -1.973 14.024 1.00 92.50 212 ASP A N 1
ATOM 1747 C CA . ASP A 1 212 ? -6.337 -0.980 12.952 1.00 92.50 212 ASP A CA 1
ATOM 1748 C C . ASP A 1 212 ? -6.779 0.403 13.446 1.00 92.50 212 ASP A C 1
ATOM 1750 O O . ASP A 1 212 ? -6.052 1.370 13.227 1.00 92.50 212 ASP A O 1
ATOM 1754 N N . ILE A 1 213 ? -7.894 0.487 14.180 1.00 93.31 213 ILE A N 1
ATOM 1755 C CA . ILE A 1 213 ? -8.376 1.740 14.787 1.00 93.31 213 ILE A CA 1
ATOM 1756 C C . ILE A 1 213 ? -7.345 2.292 15.781 1.00 93.31 213 ILE A C 1
ATOM 1758 O O . ILE A 1 213 ? -6.969 3.458 15.685 1.00 93.31 213 ILE A O 1
ATOM 1762 N N . ALA A 1 214 ? -6.788 1.451 16.656 1.00 91.50 214 ALA A N 1
ATOM 1763 C CA . ALA A 1 214 ? -5.734 1.856 17.589 1.00 91.50 214 ALA A CA 1
ATOM 1764 C C . ALA A 1 214 ? -4.472 2.367 16.874 1.00 91.50 214 ALA A C 1
ATOM 1766 O O . ALA A 1 214 ? -3.873 3.369 17.274 1.00 91.50 214 ALA A O 1
ATOM 1767 N N . ASN A 1 215 ? -4.073 1.714 15.778 1.00 92.06 215 ASN A N 1
ATOM 1768 C CA . ASN A 1 215 ? -2.954 2.166 14.953 1.00 92.06 215 ASN A CA 1
ATOM 1769 C C . ASN A 1 215 ? -3.259 3.519 14.288 1.00 92.06 215 ASN A C 1
ATOM 1771 O O . ASN A 1 215 ? -2.360 4.355 14.166 1.00 92.06 215 ASN A O 1
ATOM 1775 N N . VAL A 1 216 ? -4.503 3.745 13.846 1.00 92.88 216 VAL A N 1
ATOM 1776 C CA . VAL A 1 216 ? -4.958 5.038 13.315 1.00 92.88 216 VAL A CA 1
ATOM 1777 C C . VAL A 1 216 ? -4.891 6.102 14.408 1.00 92.88 216 VAL A C 1
ATOM 1779 O O . VAL A 1 216 ? -4.151 7.064 14.226 1.00 92.88 216 VAL A O 1
ATOM 1782 N N . GLN A 1 217 ? -5.526 5.891 15.562 1.00 90.56 217 GLN A N 1
ATOM 1783 C CA . GLN A 1 217 ? -5.502 6.818 16.700 1.00 90.56 217 GLN A CA 1
ATOM 1784 C C . GLN A 1 217 ? -4.071 7.233 17.066 1.00 90.56 217 GLN A C 1
ATOM 1786 O O . GLN A 1 217 ? -3.758 8.420 17.154 1.00 90.56 217 GLN A O 1
ATOM 1791 N N . SER A 1 218 ? -3.168 6.251 17.178 1.00 89.31 218 SER A N 1
ATOM 1792 C CA . SER A 1 218 ? -1.753 6.495 17.462 1.00 89.31 218 SER A CA 1
ATOM 1793 C C . SER A 1 218 ? -1.047 7.284 16.358 1.00 89.31 218 SER A C 1
ATOM 1795 O O . SER A 1 218 ? -0.196 8.114 16.667 1.00 89.31 218 SER A O 1
ATOM 1797 N N . THR A 1 219 ? -1.377 7.049 15.084 1.00 90.12 219 THR A N 1
ATOM 1798 C CA . THR A 1 219 ? -0.764 7.782 13.964 1.00 90.12 219 THR A CA 1
ATOM 1799 C C . THR A 1 219 ? -1.178 9.250 13.963 1.00 90.12 219 THR A C 1
ATOM 1801 O O . THR A 1 219 ? -0.345 10.115 13.704 1.00 90.12 219 THR A O 1
ATOM 1804 N N . PHE A 1 220 ? -2.446 9.527 14.263 1.00 88.06 220 PHE A N 1
ATOM 1805 C CA . PHE A 1 220 ? -2.990 10.884 14.318 1.00 88.06 220 PHE A CA 1
ATOM 1806 C C . PHE A 1 220 ? -2.742 11.575 15.667 1.00 88.06 220 PHE A C 1
ATOM 1808 O O . PHE A 1 220 ? -3.152 12.715 15.845 1.00 88.06 220 PHE A O 1
ATOM 1815 N N . LYS A 1 221 ? -2.040 10.911 16.602 1.00 87.25 221 LYS A N 1
ATOM 1816 C CA . LYS A 1 221 ? -1.753 11.408 17.960 1.00 87.25 221 LYS A CA 1
ATOM 1817 C C . LYS A 1 221 ? -3.012 11.869 18.706 1.00 87.25 221 LYS A C 1
ATOM 1819 O O . LYS A 1 221 ? -2.940 12.759 19.548 1.00 87.25 221 LYS A O 1
ATOM 1824 N N . LEU A 1 222 ? -4.153 11.260 18.397 1.00 79.44 222 LEU A N 1
ATOM 1825 C CA . LEU A 1 222 ? -5.399 11.543 19.094 1.00 79.44 222 LEU A CA 1
ATOM 1826 C C . LEU A 1 222 ? -5.255 11.025 20.528 1.00 79.44 222 LEU A C 1
ATOM 1828 O O . LEU A 1 222 ? -4.701 9.938 20.743 1.00 79.44 222 LEU A O 1
ATOM 1832 N N . GLY A 1 223 ? -5.706 11.821 21.503 1.00 63.19 223 GLY A N 1
ATOM 1833 C CA . GLY A 1 223 ? -5.670 11.452 22.916 1.00 63.19 223 GLY A CA 1
ATOM 1834 C C . GLY A 1 223 ? -6.276 10.068 23.113 1.00 63.19 223 GLY A C 1
A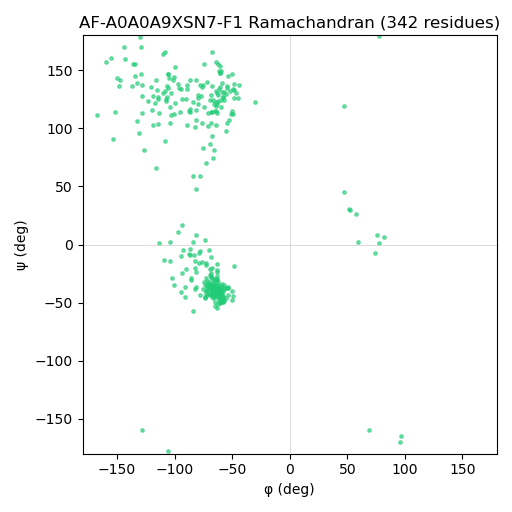TOM 1835 O O . GLY A 1 223 ? -7.167 9.666 22.362 1.00 63.19 223 GLY A O 1
ATOM 1836 N N . LYS A 1 224 ? -5.766 9.306 24.086 1.00 56.91 224 LYS A N 1
ATOM 1837 C CA . LYS A 1 224 ? -6.370 8.030 24.475 1.00 56.91 224 LYS A CA 1
ATOM 1838 C C . LYS A 1 224 ? -7.744 8.327 25.088 1.00 56.91 224 LYS A C 1
ATOM 1840 O O . LYS A 1 224 ? -7.852 8.352 26.307 1.00 56.91 224 LYS A O 1
ATOM 1845 N N . GLY A 1 225 ? -8.768 8.539 24.255 1.00 53.31 225 GLY A N 1
ATOM 1846 C CA . GLY A 1 225 ? -10.141 8.223 24.635 1.00 53.31 225 GLY A CA 1
ATOM 1847 C C . GLY A 1 225 ? -10.095 6.828 25.242 1.00 53.31 225 GLY A C 1
ATOM 1848 O O . GLY A 1 225 ? -9.352 5.984 24.722 1.00 53.31 225 GLY A O 1
ATOM 1849 N N . GLU A 1 226 ? -10.704 6.683 26.417 1.00 46.62 226 GLU A N 1
ATOM 1850 C CA . GLU A 1 226 ? -10.524 5.571 27.350 1.00 46.62 226 GLU A CA 1
ATOM 1851 C C . GLU A 1 226 ? -10.188 4.272 26.620 1.00 46.62 226 GLU A C 1
ATOM 1853 O O . GLU A 1 226 ? -10.889 3.849 25.700 1.00 46.62 226 GLU A O 1
ATOM 1858 N N . ARG A 1 227 ? -9.047 3.670 26.979 1.00 39.16 227 ARG A N 1
ATOM 1859 C CA . ARG A 1 227 ? -8.594 2.391 26.425 1.00 39.16 227 ARG A CA 1
ATOM 1860 C C . ARG A 1 227 ? -9.559 1.290 26.871 1.00 39.16 227 ARG A C 1
ATOM 1862 O O . ARG A 1 227 ? -9.214 0.470 27.712 1.00 39.16 227 ARG A O 1
ATOM 1869 N N . GLY A 1 228 ? -10.740 1.252 26.275 1.00 39.25 228 GLY A N 1
ATOM 1870 C CA . GLY A 1 228 ? -11.701 0.184 26.418 1.00 39.25 228 GLY A CA 1
ATOM 1871 C C . GLY A 1 228 ? -11.234 -1.009 25.599 1.00 39.25 228 GLY A C 1
ATOM 1872 O O . GLY A 1 228 ? -11.696 -1.259 24.484 1.00 39.25 228 GLY A O 1
ATOM 1873 N N . PHE A 1 229 ? -10.341 -1.817 26.177 1.00 34.94 229 PHE A N 1
ATOM 1874 C CA . PHE A 1 229 ? -10.644 -3.247 26.145 1.00 34.94 229 PHE A CA 1
ATOM 1875 C C . PHE A 1 229 ? -12.115 -3.350 26.536 1.00 34.94 229 PHE A C 1
ATOM 1877 O O . PHE A 1 229 ? -12.463 -2.768 27.555 1.00 34.94 229 PHE A O 1
ATOM 1884 N N . LEU A 1 230 ? -12.952 -4.013 25.730 1.00 39.75 230 LEU A N 1
ATOM 1885 C CA . LEU A 1 230 ? -14.318 -4.308 26.161 1.00 39.75 230 LEU A CA 1
ATOM 1886 C C . LEU A 1 230 ? -14.191 -5.055 27.488 1.00 39.75 230 LEU A C 1
ATOM 1888 O O . LEU A 1 230 ? -13.916 -6.255 27.493 1.00 39.75 230 LEU A O 1
ATOM 1892 N N . HIS A 1 231 ? -14.342 -4.342 28.597 1.00 41.66 231 HIS A N 1
ATOM 1893 C CA . HIS A 1 231 ? -14.734 -4.978 29.824 1.00 41.66 231 HIS A CA 1
ATOM 1894 C C . HIS A 1 231 ? -16.199 -5.329 29.619 1.00 41.66 231 HIS A C 1
ATOM 1896 O O . HIS A 1 231 ? -16.984 -4.577 29.043 1.00 41.66 231 HIS A O 1
ATOM 1902 N N . THR A 1 232 ? -16.577 -6.504 30.091 1.00 45.72 232 THR A N 1
ATOM 1903 C CA . THR A 1 232 ? -17.964 -6.970 30.177 1.00 45.72 232 THR A CA 1
ATOM 1904 C C . THR A 1 232 ? -18.907 -5.939 30.820 1.00 45.72 232 THR A C 1
ATOM 1906 O O . THR A 1 232 ? -20.116 -6.003 30.604 1.00 45.72 232 THR A O 1
ATOM 1909 N N . ASN A 1 233 ? -18.355 -4.964 31.548 1.00 51.75 233 ASN A N 1
ATOM 1910 C CA . ASN A 1 233 ? -19.046 -3.822 32.134 1.00 51.75 233 ASN A CA 1
ATOM 1911 C C . ASN A 1 233 ? -19.499 -2.773 31.101 1.00 51.75 233 ASN A C 1
ATOM 1913 O O . ASN A 1 233 ? -20.619 -2.291 31.227 1.00 51.75 233 ASN A O 1
ATOM 1917 N N . ASP A 1 234 ? -18.738 -2.499 30.037 1.00 54.78 234 ASP A N 1
ATOM 1918 C CA . ASP A 1 234 ? -19.141 -1.534 28.995 1.00 54.78 234 ASP A CA 1
ATOM 1919 C C . ASP A 1 234 ? -20.366 -2.035 28.225 1.00 54.78 234 ASP A C 1
ATOM 1921 O O . ASP A 1 234 ? -21.250 -1.266 27.869 1.00 54.78 234 ASP A O 1
ATOM 1925 N N . ASN A 1 235 ? -20.472 -3.356 28.055 1.00 59.75 235 ASN A N 1
ATOM 1926 C CA . ASN A 1 235 ? -21.642 -4.004 27.463 1.00 59.75 235 ASN A CA 1
ATOM 1927 C C . ASN A 1 235 ? -22.884 -3.910 28.371 1.00 59.75 235 ASN A C 1
ATOM 1929 O O . ASN A 1 235 ? -24.008 -3.921 27.881 1.00 59.75 235 ASN A O 1
ATOM 1933 N N . LYS A 1 236 ? -22.703 -3.828 29.697 1.00 68.81 236 LYS A N 1
ATOM 1934 C CA . LYS A 1 236 ? -23.807 -3.597 30.643 1.00 68.81 236 LYS A CA 1
ATOM 1935 C C . LYS A 1 236 ? -24.211 -2.126 30.664 1.00 68.81 236 LYS A C 1
ATOM 1937 O O . LYS A 1 236 ? -25.399 -1.844 30.615 1.00 68.81 236 LYS A O 1
ATOM 1942 N N . ILE A 1 237 ? -23.243 -1.208 30.679 1.00 71.75 237 ILE A N 1
ATOM 1943 C CA . ILE A 1 237 ? -23.498 0.238 30.616 1.00 71.75 237 ILE A CA 1
ATOM 1944 C C . ILE A 1 237 ? -24.197 0.593 29.301 1.00 71.75 237 ILE A C 1
ATOM 1946 O O . ILE A 1 237 ? -25.167 1.339 29.320 1.00 71.75 237 ILE A O 1
ATOM 1950 N N . GLN A 1 238 ? -23.769 0.011 28.180 1.00 70.94 238 GLN A N 1
ATOM 1951 C CA . GLN A 1 238 ? -24.393 0.234 26.878 1.00 70.94 238 GLN A CA 1
ATOM 1952 C C . GLN A 1 238 ? -25.838 -0.283 26.831 1.00 70.94 238 GLN A C 1
ATOM 1954 O O . GLN A 1 238 ? -26.724 0.447 26.407 1.00 70.94 238 GLN A O 1
ATOM 1959 N N . LYS A 1 239 ? -26.106 -1.482 27.368 1.00 75.44 239 LYS A N 1
ATOM 1960 C CA . LYS A 1 239 ? -27.481 -1.998 27.510 1.00 75.44 239 LYS A CA 1
ATOM 1961 C C . LYS A 1 239 ? -28.355 -1.131 28.414 1.00 75.44 239 LYS A C 1
ATOM 1963 O O . LYS A 1 239 ? -29.547 -1.001 28.165 1.00 75.44 239 LYS A O 1
ATOM 1968 N N . ILE A 1 240 ? -27.778 -0.562 29.475 1.00 79.69 240 ILE A N 1
ATOM 1969 C CA . ILE A 1 240 ? -28.488 0.375 30.353 1.00 79.69 240 ILE A CA 1
ATOM 1970 C C . ILE A 1 240 ? -28.802 1.665 29.592 1.00 79.69 240 ILE A C 1
ATOM 1972 O O . ILE A 1 240 ? -29.923 2.139 29.694 1.00 79.69 240 ILE A O 1
ATOM 1976 N N . ARG A 1 241 ? -27.864 2.199 28.799 1.00 75.69 241 ARG A N 1
ATOM 1977 C CA . ARG A 1 241 ? -28.101 3.387 27.961 1.00 75.69 241 ARG A CA 1
ATOM 1978 C C . ARG A 1 241 ? -29.225 3.161 26.957 1.00 75.69 241 ARG A C 1
ATOM 1980 O O . ARG A 1 241 ? -30.164 3.936 26.955 1.00 75.69 241 ARG A O 1
ATOM 1987 N N . GLU A 1 242 ? -29.191 2.056 26.215 1.00 75.31 242 GLU A N 1
ATOM 1988 C CA . GLU A 1 242 ? -30.250 1.699 25.257 1.00 75.31 242 GLU A CA 1
ATOM 1989 C C . GLU A 1 242 ? -31.624 1.585 25.932 1.00 75.31 242 GLU A C 1
ATOM 1991 O O . GLU A 1 242 ? -32.623 2.056 25.401 1.00 75.31 242 GLU A O 1
ATOM 1996 N N . LYS A 1 243 ? -31.674 1.009 27.140 1.00 80.81 243 LYS A N 1
ATOM 1997 C CA . LYS A 1 243 ? -32.907 0.938 27.932 1.00 80.81 243 LYS A CA 1
ATOM 1998 C C . LYS A 1 243 ? -33.364 2.296 28.458 1.00 80.81 243 LYS A C 1
ATOM 2000 O O . LYS A 1 243 ? -34.563 2.514 28.572 1.00 80.81 243 LYS A O 1
ATOM 2005 N N . VAL A 1 244 ? -32.438 3.186 28.810 1.00 83.56 244 VAL A N 1
ATOM 2006 C CA . VAL A 1 244 ? -32.768 4.557 29.221 1.00 83.56 244 VAL A CA 1
ATOM 2007 C C . VAL A 1 244 ? -33.310 5.340 28.031 1.00 83.56 244 VAL A C 1
ATOM 2009 O O . VAL A 1 244 ? -34.341 5.979 28.184 1.00 83.56 244 VAL A O 1
ATOM 2012 N N . ASP A 1 245 ? -32.689 5.234 26.858 1.00 78.81 245 ASP A N 1
ATOM 2013 C CA . ASP A 1 245 ? -33.162 5.885 25.633 1.00 78.81 245 ASP A CA 1
ATOM 2014 C C . ASP A 1 245 ? -34.574 5.401 25.258 1.00 78.81 245 ASP A C 1
ATOM 2016 O O . ASP A 1 245 ? -35.447 6.220 24.988 1.00 78.81 245 ASP A O 1
ATOM 2020 N N . GLU A 1 246 ? -34.845 4.094 25.370 1.00 84.00 246 GLU A N 1
ATOM 2021 C CA . GLU A 1 246 ? -36.193 3.527 25.198 1.00 84.00 246 GLU A CA 1
ATOM 2022 C C . GLU A 1 246 ? -37.199 4.110 26.208 1.00 84.00 246 GLU A C 1
ATOM 2024 O O . GLU A 1 246 ? -38.326 4.416 25.842 1.00 84.00 246 GLU A O 1
ATOM 2029 N N . ILE A 1 247 ? -36.812 4.298 27.476 1.00 81.88 247 ILE A N 1
ATOM 2030 C CA . ILE A 1 247 ? -37.682 4.902 28.504 1.00 81.88 247 ILE A CA 1
ATOM 2031 C C . ILE A 1 247 ? -37.941 6.386 28.213 1.00 81.88 247 ILE A C 1
ATOM 2033 O O . ILE A 1 247 ? -39.058 6.859 28.422 1.00 81.88 247 ILE A O 1
ATOM 2037 N N . LEU A 1 248 ? -36.933 7.115 27.728 1.00 82.81 248 LEU A N 1
ATOM 2038 C CA . LEU A 1 248 ? -37.051 8.533 27.395 1.00 82.81 248 LEU A CA 1
ATOM 2039 C C . LEU A 1 248 ? -38.063 8.776 26.265 1.00 82.81 248 LEU A C 1
ATOM 2041 O O . LEU A 1 248 ? -38.741 9.798 26.292 1.00 82.81 248 LEU A O 1
ATOM 2045 N N . GLU A 1 249 ? -38.236 7.835 25.330 1.00 84.50 249 GLU A N 1
ATOM 2046 C CA . GLU A 1 249 ? -39.259 7.925 24.272 1.00 84.50 249 GLU A CA 1
ATOM 2047 C C . GLU A 1 249 ? -40.703 7.939 24.814 1.00 84.50 249 GLU A C 1
ATOM 2049 O O . GLU A 1 249 ? -41.605 8.468 24.161 1.00 84.50 249 GLU A O 1
ATOM 2054 N N . TYR A 1 250 ? -40.937 7.401 26.018 1.00 81.50 250 TYR A N 1
ATOM 2055 C CA . TYR A 1 250 ? -42.256 7.397 26.665 1.00 81.50 250 TYR A CA 1
ATOM 2056 C C . TYR A 1 250 ? -42.535 8.649 27.503 1.00 81.50 250 TYR A C 1
ATOM 2058 O O . TYR A 1 250 ? -43.663 8.817 27.968 1.00 81.50 250 TYR A O 1
ATOM 2066 N N . LEU A 1 251 ? -41.545 9.522 27.711 1.00 83.31 251 LEU A N 1
ATOM 2067 C CA . LEU A 1 251 ? -41.728 10.763 28.460 1.00 83.31 251 LEU A CA 1
ATOM 2068 C C . LEU A 1 251 ? -42.314 11.833 27.541 1.00 83.31 251 LEU A C 1
ATOM 2070 O O . LEU A 1 251 ? -41.611 12.447 26.742 1.00 83.31 251 LEU A O 1
ATOM 2074 N N . GLN A 1 252 ? -43.621 12.049 27.658 1.00 83.75 252 GLN A N 1
ATOM 2075 C CA . GLN A 1 252 ? -44.362 13.006 26.833 1.00 83.75 252 GLN A CA 1
ATOM 2076 C C . GLN A 1 252 ? -44.823 14.234 27.628 1.00 83.75 252 GLN A C 1
ATOM 2078 O O . GLN A 1 252 ? -45.223 15.230 27.026 1.00 83.75 252 GLN A O 1
ATOM 2083 N N . THR A 1 253 ? -44.767 14.179 28.963 1.00 89.69 253 THR A N 1
ATOM 2084 C CA . THR A 1 253 ? -45.182 15.267 29.860 1.00 89.69 253 THR A CA 1
ATOM 2085 C C . THR A 1 253 ? -44.191 15.486 31.005 1.00 89.69 253 THR A C 1
ATOM 2087 O O . THR A 1 253 ? -43.487 14.564 31.423 1.00 89.69 253 THR A O 1
ATOM 2090 N N . ASP A 1 254 ? -44.174 16.704 31.552 1.00 81.88 254 ASP A N 1
ATOM 2091 C CA . ASP A 1 254 ? -43.289 17.079 32.666 1.00 81.88 254 ASP A CA 1
ATOM 2092 C C . ASP A 1 254 ? -43.575 16.259 33.938 1.00 81.88 254 ASP A C 1
ATOM 2094 O O . ASP A 1 254 ? -42.649 15.837 34.625 1.00 81.88 254 ASP A O 1
ATOM 2098 N N . GLU A 1 255 ? -44.840 15.906 34.196 1.00 86.94 255 GLU A N 1
ATOM 2099 C CA . GLU A 1 255 ? -45.217 15.037 35.323 1.00 86.94 255 GLU A CA 1
ATOM 2100 C C . GLU A 1 255 ? -44.583 13.638 35.224 1.00 86.94 255 GLU A C 1
ATOM 2102 O O . GLU A 1 255 ? -44.151 13.069 36.227 1.00 86.94 255 GLU A O 1
ATOM 2107 N N . GLN A 1 256 ? -44.487 13.069 34.017 1.00 85.19 256 GLN A N 1
ATOM 2108 C CA . GLN A 1 256 ? -43.836 11.772 33.796 1.00 85.19 256 GLN A CA 1
ATOM 2109 C C . GLN A 1 256 ? -42.318 11.866 33.989 1.00 85.19 256 GLN A C 1
ATOM 2111 O O . GLN A 1 256 ? -41.706 10.953 34.555 1.00 85.19 256 GLN A O 1
ATOM 2116 N N . ALA A 1 257 ? -41.713 12.973 33.550 1.00 84.12 257 ALA A N 1
ATOM 2117 C CA . ALA A 1 257 ? -40.295 13.238 33.758 1.00 84.12 257 ALA A CA 1
ATOM 2118 C C . ALA A 1 257 ? -39.967 13.391 35.253 1.00 84.12 257 ALA A C 1
ATOM 2120 O O . ALA A 1 257 ? -38.988 12.807 35.723 1.00 84.12 257 ALA A O 1
ATOM 2121 N N . ASP A 1 258 ? -40.821 14.077 36.016 1.00 86.00 258 ASP A N 1
ATOM 2122 C CA . ASP A 1 258 ? -40.676 14.242 37.464 1.00 86.00 258 ASP A CA 1
ATOM 2123 C C . ASP A 1 258 ? -40.793 12.911 38.218 1.00 86.00 258 ASP A C 1
ATOM 2125 O O . ASP A 1 258 ? -40.041 12.659 39.164 1.00 86.00 258 ASP A O 1
ATOM 2129 N N . ILE A 1 259 ? -41.690 12.015 37.793 1.00 86.69 259 ILE A N 1
ATOM 2130 C CA . ILE A 1 259 ? -41.800 10.664 38.366 1.00 86.69 259 ILE A CA 1
ATOM 2131 C C . ILE A 1 259 ? -40.497 9.883 38.156 1.00 86.69 259 ILE A C 1
ATOM 2133 O O . ILE A 1 259 ? -39.970 9.295 39.106 1.00 86.69 259 ILE A O 1
ATOM 2137 N N . LEU A 1 260 ? -39.947 9.897 36.936 1.00 84.94 260 LEU A N 1
ATOM 2138 C CA . LEU A 1 260 ? -38.682 9.222 36.642 1.00 84.94 260 LEU A CA 1
ATOM 2139 C C . LEU A 1 260 ? -37.520 9.848 37.425 1.00 84.94 260 LEU A C 1
ATOM 2141 O O . LEU A 1 260 ? -36.706 9.131 38.009 1.00 84.94 260 LEU A O 1
ATOM 2145 N N . TRP A 1 261 ? -37.456 11.178 37.480 1.00 86.94 261 TRP A N 1
ATOM 2146 C CA . TRP A 1 261 ? -36.429 11.909 38.215 1.00 86.94 261 TRP A CA 1
ATOM 2147 C C . TRP A 1 261 ? -36.434 11.547 39.703 1.00 86.94 261 TRP A C 1
ATOM 2149 O O . TRP A 1 261 ? -35.404 11.151 40.257 1.00 86.94 261 TRP A O 1
ATOM 2159 N N . ASN A 1 262 ? -37.608 11.577 40.336 1.00 88.44 262 ASN A N 1
ATOM 2160 C CA . ASN A 1 262 ? -37.770 11.234 41.746 1.00 88.44 262 ASN A CA 1
ATOM 2161 C C . ASN A 1 262 ? -37.452 9.760 42.042 1.00 88.44 262 ASN A C 1
ATOM 2163 O O . ASN A 1 262 ? -36.963 9.451 43.128 1.00 88.44 262 ASN A O 1
ATOM 2167 N N . ALA A 1 263 ? -37.659 8.855 41.082 1.00 86.12 263 ALA A N 1
ATOM 2168 C CA . ALA A 1 263 ? -37.258 7.454 41.204 1.00 86.12 263 ALA A CA 1
ATOM 2169 C C . ALA A 1 263 ? -35.732 7.248 41.107 1.00 86.12 263 ALA A C 1
ATOM 2171 O O . ALA A 1 263 ? -35.197 6.311 41.703 1.00 86.12 263 ALA A O 1
ATOM 2172 N N . LEU A 1 264 ? -35.017 8.116 40.384 1.00 86.44 264 LEU A N 1
ATOM 2173 C CA . LEU A 1 264 ? -33.564 8.027 40.193 1.00 86.44 264 LEU A CA 1
ATOM 2174 C C . LEU A 1 264 ? -32.763 8.694 41.322 1.00 86.44 264 LEU A C 1
ATOM 2176 O O . LEU A 1 264 ? -31.669 8.224 41.650 1.00 86.44 264 LEU A O 1
ATOM 2180 N N . LEU A 1 265 ? -33.301 9.745 41.954 1.00 84.38 265 LEU A N 1
ATOM 2181 C CA . LEU A 1 265 ? -32.646 10.478 43.049 1.00 84.38 265 LEU A CA 1
ATOM 2182 C C . LEU A 1 265 ? -32.080 9.581 44.174 1.00 84.38 265 LEU A C 1
ATOM 2184 O O . LEU A 1 265 ? -30.930 9.798 44.567 1.00 84.38 265 LEU A O 1
ATOM 2188 N N . PRO A 1 266 ? -32.794 8.551 44.673 1.00 88.69 266 PRO A N 1
ATOM 2189 C CA . PRO A 1 266 ? -32.301 7.693 45.752 1.00 88.69 266 PRO A CA 1
ATOM 2190 C C . PRO A 1 266 ? -31.133 6.789 45.342 1.00 88.69 266 PRO A C 1
ATOM 2192 O O . PRO A 1 266 ? -30.394 6.312 46.200 1.00 88.69 266 PRO A O 1
ATOM 2195 N N . VAL A 1 267 ? -30.957 6.540 44.042 1.00 83.38 267 VAL A N 1
ATOM 2196 C CA . VAL A 1 267 ? -29.963 5.594 43.514 1.00 83.38 267 VAL A CA 1
ATOM 2197 C C . VAL A 1 267 ? -28.591 6.261 43.343 1.00 83.38 267 VAL A C 1
ATOM 2199 O O . VAL A 1 267 ? -27.550 5.615 43.489 1.00 83.38 267 VAL A O 1
ATOM 2202 N N . ILE A 1 268 ? -28.564 7.574 43.094 1.00 79.06 268 ILE A N 1
ATOM 2203 C CA . ILE A 1 268 ? -27.336 8.348 42.846 1.00 79.06 268 ILE A CA 1
ATOM 2204 C C . ILE A 1 268 ? -26.326 8.255 44.010 1.00 79.06 268 ILE A C 1
ATOM 2206 O O . ILE A 1 268 ? -25.146 8.007 43.740 1.00 79.06 268 ILE A O 1
ATOM 2210 N N . PRO A 1 269 ? -26.718 8.414 45.292 1.00 85.94 269 PRO A N 1
ATOM 2211 C CA . PRO A 1 269 ? -25.789 8.285 46.415 1.00 85.94 269 PRO A CA 1
ATOM 2212 C C . PRO A 1 269 ? -25.202 6.876 46.539 1.00 85.94 269 PRO A C 1
ATOM 2214 O O . PRO A 1 269 ? -24.015 6.733 46.824 1.00 85.94 269 PRO A O 1
ATOM 2217 N N . THR A 1 270 ? -26.003 5.838 46.275 1.00 87.25 270 THR A N 1
ATOM 2218 C CA . THR A 1 270 ? -25.566 4.435 46.318 1.00 87.25 270 THR A CA 1
ATOM 2219 C C . THR A 1 270 ? -24.518 4.141 45.246 1.00 87.25 270 THR A C 1
ATOM 2221 O O . THR A 1 270 ? -23.510 3.499 45.533 1.00 87.25 270 THR A O 1
ATOM 2224 N N . ILE A 1 271 ? -24.707 4.665 44.030 1.00 82.69 271 ILE A N 1
ATOM 2225 C CA . ILE A 1 271 ? -23.730 4.539 42.937 1.00 82.69 271 ILE A CA 1
ATOM 2226 C C . ILE A 1 271 ? -22.437 5.291 43.281 1.00 82.69 271 ILE A C 1
ATOM 2228 O O . ILE A 1 271 ? -21.349 4.739 43.130 1.00 82.69 271 ILE A O 1
ATOM 2232 N N . LYS A 1 272 ? -22.543 6.523 43.800 1.00 79.94 272 LYS A N 1
ATOM 2233 C CA . LYS A 1 272 ? -21.376 7.329 44.203 1.00 79.94 272 LYS A CA 1
ATOM 2234 C C . LYS A 1 272 ? -20.575 6.681 45.333 1.00 79.94 272 LYS A C 1
ATOM 2236 O O . LYS A 1 272 ? -19.352 6.758 45.326 1.00 79.94 272 LYS A O 1
ATOM 2241 N N . ALA A 1 273 ? -21.235 6.026 46.285 1.00 81.25 273 ALA A N 1
ATOM 2242 C CA . ALA A 1 273 ? -20.554 5.312 47.362 1.00 81.25 273 ALA A CA 1
ATOM 2243 C C . ALA A 1 273 ? -19.776 4.086 46.852 1.00 81.25 273 ALA A C 1
ATOM 2245 O O . ALA A 1 273 ? -18.677 3.820 47.333 1.00 81.25 273 ALA A O 1
ATOM 2246 N N . ALA A 1 274 ? -20.307 3.374 45.852 1.00 72.38 274 ALA A N 1
ATOM 2247 C CA . ALA A 1 274 ? -19.643 2.221 45.243 1.00 72.38 274 ALA A CA 1
ATOM 2248 C C . ALA A 1 274 ? -18.383 2.595 44.435 1.00 72.38 274 ALA A C 1
ATOM 2250 O O . ALA A 1 274 ? -17.487 1.769 44.300 1.00 72.38 274 ALA A O 1
ATOM 2251 N N . SER A 1 275 ? -18.277 3.832 43.934 1.00 60.78 275 SER A N 1
ATOM 2252 C CA . SER A 1 275 ? -17.070 4.324 43.246 1.00 60.78 275 SER A CA 1
ATOM 2253 C C . SER A 1 275 ? -15.921 4.731 44.182 1.00 60.78 275 SER A C 1
ATOM 2255 O O . SER A 1 275 ? -14.788 4.855 43.733 1.00 60.78 275 SER A O 1
ATOM 2257 N N . SER A 1 276 ? -16.181 4.929 45.478 1.00 54.94 276 SER A N 1
ATOM 2258 C CA . SER A 1 276 ? -15.194 5.447 46.443 1.00 54.94 276 SER A CA 1
ATOM 2259 C C . SER A 1 276 ? -14.300 4.373 47.074 1.00 54.94 276 SER A C 1
ATOM 2261 O O . SER A 1 276 ? -13.363 4.703 47.795 1.00 54.94 276 SER A O 1
ATOM 2263 N N . THR A 1 277 ? -14.594 3.087 46.867 1.00 51.41 277 THR A N 1
ATOM 2264 C CA . THR A 1 277 ? -13.891 1.975 47.532 1.00 51.41 277 THR A CA 1
ATOM 2265 C C . THR A 1 277 ? -12.622 1.511 46.816 1.00 51.41 277 THR A C 1
ATOM 2267 O O . THR A 1 277 ? -11.929 0.643 47.341 1.00 51.41 277 THR A O 1
ATOM 2270 N N . GLU A 1 278 ? -12.294 2.066 45.646 1.00 48.03 278 GLU A N 1
ATOM 2271 C CA . GLU A 1 278 ? -11.138 1.621 44.850 1.00 48.03 278 GLU A CA 1
ATOM 2272 C C . GLU A 1 278 ? -9.841 2.420 45.099 1.00 48.03 278 GLU A C 1
ATOM 2274 O O . GLU A 1 278 ? -8.773 1.937 44.737 1.00 48.03 278 GLU A O 1
ATOM 2279 N N . ASP A 1 279 ? -9.884 3.549 45.822 1.00 42.09 279 ASP A N 1
ATOM 2280 C CA . ASP A 1 279 ? -8.696 4.365 46.129 1.00 42.09 279 ASP A CA 1
ATOM 2281 C C . ASP A 1 279 ? -8.532 4.630 47.638 1.00 42.09 279 ASP A C 1
ATOM 2283 O O . ASP A 1 279 ? -8.856 5.696 48.157 1.00 42.09 279 ASP A O 1
ATOM 2287 N N . SER A 1 280 ? -7.965 3.669 48.376 1.00 37.88 280 SER A N 1
ATOM 2288 C CA . SER A 1 280 ? -7.223 3.990 49.608 1.00 37.88 280 SER A CA 1
ATOM 2289 C C . SER A 1 280 ? -6.155 2.940 49.928 1.00 37.88 280 SER A C 1
ATOM 2291 O O . SER A 1 280 ? -6.359 1.985 50.671 1.00 37.88 280 SER A O 1
ATOM 2293 N N . ASN A 1 281 ? -4.944 3.171 49.412 1.00 41.47 281 ASN A N 1
ATOM 2294 C CA . ASN A 1 281 ? -3.727 2.703 50.072 1.00 41.47 281 ASN A CA 1
ATOM 2295 C C . ASN A 1 281 ? -3.544 3.516 51.362 1.00 41.47 281 ASN A C 1
ATOM 2297 O O . ASN A 1 281 ? -2.871 4.546 51.366 1.00 41.47 281 ASN A O 1
ATOM 2301 N N . PHE A 1 282 ? -4.165 3.075 52.456 1.00 31.80 282 PHE A N 1
ATOM 2302 C CA . PHE A 1 282 ? -3.885 3.604 53.788 1.00 31.80 282 PHE A CA 1
ATOM 2303 C C . PHE A 1 282 ? -2.747 2.796 54.425 1.00 31.80 282 PHE A C 1
ATOM 2305 O O . PHE A 1 282 ? -2.938 1.670 54.883 1.00 31.80 282 PHE A O 1
ATOM 2312 N N . VAL A 1 283 ? -1.545 3.373 54.437 1.00 3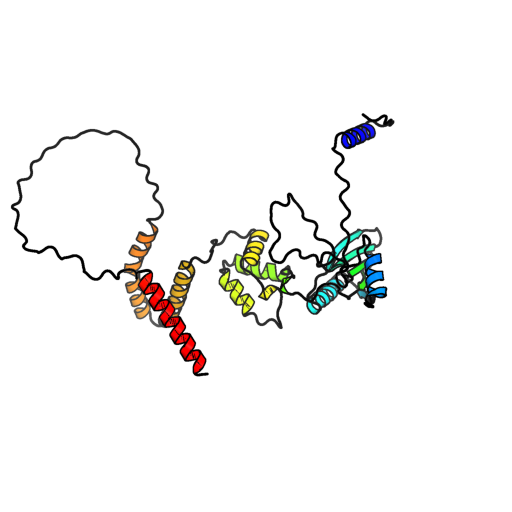9.59 283 VAL A N 1
ATOM 2313 C CA . VAL A 1 283 ? -0.414 2.896 55.246 1.00 39.59 283 VAL A CA 1
ATOM 2314 C C . VAL A 1 283 ? -0.575 3.493 56.647 1.00 39.59 283 VAL A C 1
ATOM 2316 O O . VAL A 1 283 ? -0.625 4.720 56.755 1.00 39.59 283 VAL A O 1
ATOM 2319 N N . PRO A 1 284 ? -0.648 2.703 57.735 1.00 33.28 284 PRO A N 1
ATOM 2320 C CA . PRO A 1 284 ? -0.743 3.286 59.062 1.00 33.28 284 PRO A CA 1
ATOM 2321 C C . PRO A 1 284 ? 0.628 3.840 59.463 1.00 33.28 284 PRO A C 1
ATOM 2323 O O . PRO A 1 284 ? 1.616 3.112 59.564 1.00 33.28 284 PRO A O 1
ATOM 2326 N N . ALA A 1 285 ? 0.681 5.153 59.681 1.00 32.00 285 ALA A N 1
ATOM 2327 C CA . ALA A 1 285 ? 1.851 5.831 60.210 1.00 32.00 285 ALA A CA 1
ATOM 2328 C C . ALA A 1 285 ? 2.080 5.439 61.678 1.00 32.00 285 ALA A C 1
ATOM 2330 O O . ALA A 1 285 ? 1.215 5.608 62.538 1.00 32.00 285 ALA A O 1
ATOM 2331 N N . SER A 1 286 ? 3.281 4.944 61.964 1.00 35.94 286 SER A N 1
ATOM 2332 C CA . SER A 1 286 ? 3.838 4.831 63.307 1.00 35.94 286 SER A CA 1
ATOM 2333 C C . SER A 1 286 ? 4.036 6.227 63.907 1.00 35.94 286 SER A C 1
ATOM 2335 O O . SER A 1 286 ? 4.868 6.993 63.421 1.00 35.94 286 SER A O 1
ATOM 2337 N N . GLY A 1 287 ? 3.304 6.558 64.970 1.00 30.09 287 GLY A N 1
ATOM 2338 C CA . GLY A 1 287 ? 3.452 7.829 65.678 1.00 30.09 287 GLY A CA 1
ATOM 2339 C C . GLY A 1 287 ? 2.729 7.819 67.021 1.00 30.09 287 GLY A C 1
ATOM 2340 O O . GLY A 1 287 ? 1.509 7.755 67.085 1.00 30.09 287 GLY A O 1
ATOM 2341 N N . GLN A 1 288 ? 3.513 7.840 68.093 1.00 36.38 288 GLN A N 1
ATOM 2342 C CA . GLN A 1 288 ? 3.119 7.794 69.501 1.00 36.38 288 GLN A CA 1
ATOM 2343 C C . GLN A 1 288 ? 2.191 8.951 69.903 1.00 36.38 288 GLN A C 1
ATOM 2345 O O . GLN A 1 288 ? 2.616 10.085 69.744 1.00 36.38 288 GLN A O 1
ATOM 2350 N N . VAL A 1 289 ? 1.057 8.702 70.582 1.00 29.36 289 VAL A N 1
ATOM 2351 C CA . VAL A 1 289 ? 0.524 9.617 71.622 1.00 29.36 289 VAL A CA 1
ATOM 2352 C C . VAL A 1 289 ? -0.303 8.862 72.687 1.00 29.36 289 VAL A C 1
ATOM 2354 O O . VAL A 1 289 ? -1.376 8.339 72.423 1.00 29.36 289 VAL A O 1
ATOM 2357 N N . LYS A 1 290 ? 0.259 8.874 73.904 1.00 30.83 290 LYS A N 1
ATOM 2358 C CA . LYS A 1 290 ? -0.306 9.021 75.266 1.00 30.83 290 LYS A CA 1
ATOM 2359 C C . LYS A 1 290 ? -1.542 8.212 75.706 1.00 30.83 290 LYS A C 1
ATOM 2361 O O . LYS A 1 290 ? -2.669 8.426 75.281 1.00 30.83 290 LYS A O 1
ATOM 2366 N N . LYS A 1 291 ? -1.296 7.408 76.749 1.00 33.84 291 LYS A N 1
ATOM 2367 C CA . LYS A 1 291 ? -2.281 6.879 77.702 1.00 33.84 291 LYS A CA 1
ATOM 2368 C C . LYS A 1 291 ? -3.082 8.020 78.339 1.00 33.84 291 LYS A C 1
ATOM 2370 O O . LYS A 1 291 ? -2.485 8.911 78.940 1.00 33.84 291 LYS A O 1
ATOM 2375 N N . VAL A 1 292 ? -4.406 7.907 78.322 1.00 34.38 292 VAL A N 1
ATOM 2376 C CA . VAL A 1 292 ? -5.277 8.536 79.320 1.00 34.38 292 VAL A CA 1
ATOM 2377 C C . VAL A 1 292 ? -6.204 7.453 79.857 1.00 34.38 292 VAL A C 1
ATOM 2379 O O . VAL A 1 292 ? -7.010 6.882 79.130 1.00 34.38 292 VAL A O 1
ATOM 2382 N N . ASN A 1 293 ? -6.014 7.136 81.134 1.00 36.09 293 ASN A N 1
ATOM 2383 C CA . ASN A 1 293 ? -6.858 6.244 81.913 1.00 36.09 293 ASN A CA 1
ATOM 2384 C C . ASN A 1 293 ? -7.988 7.093 82.501 1.00 36.09 293 ASN A C 1
ATOM 2386 O O . ASN A 1 293 ? -7.718 7.935 83.353 1.00 36.09 293 ASN A O 1
ATOM 2390 N N . VAL A 1 294 ? -9.234 6.855 82.096 1.00 38.75 294 VAL A N 1
ATOM 2391 C CA . VAL A 1 294 ? -10.400 7.234 82.904 1.00 38.75 294 VAL A CA 1
ATOM 2392 C C . VAL A 1 294 ? -11.320 6.024 82.974 1.00 38.75 294 VAL A C 1
ATOM 2394 O O . VAL A 1 294 ? -12.096 5.731 82.070 1.00 38.75 294 VAL A O 1
ATOM 2397 N N . LEU A 1 295 ? -11.164 5.288 84.071 1.00 38.09 295 LEU A N 1
ATOM 2398 C CA . LEU A 1 295 ? -12.113 4.298 84.552 1.00 38.09 295 LEU A CA 1
ATOM 2399 C C . LEU A 1 295 ? -13.366 5.037 85.028 1.00 38.09 295 LEU A C 1
ATOM 2401 O O . LEU A 1 295 ? -13.368 5.596 86.122 1.00 38.09 295 LEU A O 1
ATOM 2405 N N . GLN A 1 296 ? -14.439 4.989 84.244 1.00 44.78 296 GLN A N 1
ATOM 2406 C CA . GLN A 1 296 ? -15.782 5.240 84.756 1.00 44.78 296 GLN A CA 1
ATOM 2407 C C . GLN A 1 296 ? -16.577 3.940 84.634 1.00 44.78 296 GLN A C 1
ATOM 2409 O O . GLN A 1 296 ? -16.933 3.494 83.546 1.00 44.78 296 GLN A O 1
ATOM 2414 N N . LYS A 1 297 ? -16.755 3.277 85.782 1.00 41.81 297 LYS A N 1
ATOM 2415 C CA . LYS A 1 297 ? -17.527 2.040 85.928 1.00 41.81 297 LYS A CA 1
ATOM 2416 C C . LYS A 1 297 ? -18.994 2.333 85.604 1.00 41.81 297 LYS A C 1
ATOM 2418 O O . LYS A 1 297 ? -19.639 3.069 86.344 1.00 41.81 297 LYS A O 1
ATOM 2423 N N . MET A 1 298 ? -19.513 1.734 84.535 1.00 40.06 298 MET A N 1
ATOM 2424 C CA . MET A 1 298 ? -20.954 1.586 84.327 1.00 40.06 298 MET A CA 1
ATOM 2425 C C . MET A 1 298 ? -21.418 0.269 84.964 1.00 40.06 298 MET A C 1
ATOM 2427 O O . MET A 1 298 ? -20.725 -0.746 84.892 1.00 40.06 298 MET A O 1
ATOM 2431 N N . SER A 1 299 ? -22.560 0.326 85.647 1.00 41.16 299 SER A N 1
ATOM 2432 C CA . SER A 1 299 ? -23.200 -0.774 86.374 1.00 41.16 299 SER A CA 1
ATOM 2433 C C . SER A 1 299 ? -23.573 -1.950 85.456 1.00 41.16 299 SER A C 1
ATOM 2435 O O . SER A 1 299 ? -23.948 -1.704 84.307 1.00 41.16 299 SER A O 1
ATOM 2437 N N . PRO A 1 300 ? -23.541 -3.210 85.935 1.00 39.69 300 PRO A N 1
ATOM 2438 C CA . PRO A 1 300 ? -23.944 -4.359 85.128 1.00 39.69 300 PRO A CA 1
ATOM 2439 C C . PRO A 1 300 ? -25.430 -4.272 84.758 1.00 39.69 300 PRO A C 1
ATOM 2441 O O . PRO A 1 300 ? -26.279 -4.191 85.642 1.00 39.69 300 PRO A O 1
ATOM 2444 N N . GLN A 1 301 ? -25.746 -4.291 83.462 1.00 40.62 301 GLN A N 1
ATOM 2445 C CA . GLN A 1 301 ? -27.110 -4.542 82.997 1.00 40.62 301 GLN A CA 1
ATOM 2446 C C . GLN A 1 301 ? -27.427 -6.034 83.121 1.00 40.62 301 GLN A C 1
ATOM 2448 O O . GLN A 1 301 ? -26.614 -6.890 82.769 1.00 40.62 301 GLN A O 1
ATOM 2453 N N . GLU A 1 302 ? -28.617 -6.325 83.635 1.00 40.72 302 GLU A N 1
ATOM 2454 C CA . GLU A 1 302 ? -29.143 -7.669 83.835 1.00 40.72 302 GLU A CA 1
ATOM 2455 C C . GLU A 1 302 ? -29.344 -8.397 82.498 1.00 40.72 302 GLU A C 1
ATOM 2457 O O . GLU A 1 302 ? -29.934 -7.872 81.549 1.00 40.72 302 GLU A O 1
ATOM 2462 N N . ASN A 1 303 ? -28.856 -9.637 82.428 1.00 37.75 303 ASN A N 1
ATOM 2463 C CA . ASN A 1 303 ? -29.049 -10.507 81.275 1.00 37.75 303 ASN A CA 1
ATOM 2464 C C . ASN A 1 303 ? -30.510 -10.967 81.203 1.00 37.75 303 ASN A C 1
ATOM 2466 O O . ASN A 1 303 ? -30.910 -11.916 81.878 1.00 37.75 303 ASN A O 1
ATOM 2470 N N . PHE A 1 304 ? -31.291 -10.348 80.321 1.00 39.62 304 PHE A N 1
ATOM 2471 C CA . PHE A 1 304 ? -32.537 -10.938 79.847 1.00 39.62 304 PHE A CA 1
ATOM 2472 C C . PHE A 1 304 ? -32.216 -12.159 78.975 1.00 39.62 304 PHE A C 1
ATOM 2474 O O . PHE A 1 304 ? -31.638 -12.044 77.892 1.00 39.62 304 PHE A O 1
ATOM 2481 N N . TYR A 1 305 ? -32.594 -13.347 79.452 1.00 41.38 305 TYR A N 1
ATOM 2482 C CA . TYR A 1 305 ? -32.508 -14.586 78.685 1.00 41.38 305 TYR A CA 1
ATOM 2483 C C . TYR A 1 305 ? -33.434 -14.512 77.465 1.00 41.38 305 TYR A C 1
ATOM 2485 O O . TYR A 1 305 ? -34.646 -14.683 77.564 1.00 41.38 305 TYR A O 1
ATOM 2493 N N . SER A 1 306 ? -32.848 -14.280 76.290 1.00 45.44 306 SER A N 1
ATOM 2494 C CA . SER A 1 306 ? -33.530 -14.470 75.012 1.00 45.44 306 SER A CA 1
ATOM 2495 C C . SER A 1 306 ? -33.498 -15.951 74.640 1.00 45.44 306 SER A C 1
ATOM 2497 O O . SER A 1 306 ? -32.472 -16.495 74.229 1.00 45.44 306 SER A O 1
ATOM 2499 N N . THR A 1 307 ? -34.648 -16.608 74.758 1.00 49.12 307 THR A N 1
ATOM 2500 C CA . THR A 1 307 ? -34.940 -17.920 74.175 1.00 49.12 307 THR A CA 1
ATOM 2501 C C . THR A 1 307 ? -35.122 -17.788 72.661 1.00 49.12 307 THR A C 1
ATOM 2503 O O . THR A 1 307 ? -36.212 -17.931 72.114 1.00 49.12 307 THR A O 1
ATOM 2506 N N . LYS A 1 308 ? -34.037 -17.516 71.933 1.00 47.31 308 LYS A N 1
ATOM 2507 C CA . LYS A 1 308 ? -34.006 -17.729 70.482 1.00 47.31 308 LYS A CA 1
ATOM 2508 C C . LYS A 1 308 ? -32.931 -18.750 70.158 1.00 47.31 308 LYS A C 1
ATOM 2510 O O . LYS A 1 308 ? -31.738 -18.466 70.179 1.00 47.31 308 LYS A O 1
ATOM 2515 N N . ALA A 1 309 ? -33.407 -19.966 69.898 1.00 48.25 309 ALA A N 1
ATOM 2516 C CA . ALA A 1 309 ? -32.630 -21.098 69.427 1.00 48.25 309 ALA A CA 1
ATOM 2517 C C . ALA A 1 309 ? -31.665 -20.675 68.311 1.00 48.25 309 ALA A C 1
ATOM 2519 O O . ALA A 1 309 ? -32.041 -19.934 67.397 1.00 48.25 309 ALA A O 1
ATOM 2520 N N . ARG A 1 310 ? -30.425 -21.178 68.369 1.00 44.81 310 ARG A N 1
ATOM 2521 C CA . ARG A 1 310 ? -29.492 -21.128 67.240 1.00 44.81 310 ARG A CA 1
ATOM 2522 C C . ARG A 1 310 ? -30.232 -21.643 66.005 1.00 44.81 310 ARG A C 1
ATOM 2524 O O . ARG A 1 310 ? -30.557 -22.825 65.941 1.00 44.81 310 ARG A O 1
ATOM 2531 N N . ARG A 1 311 ? -30.494 -20.776 65.023 1.00 45.97 311 ARG A N 1
ATOM 2532 C CA . ARG A 1 311 ? -30.883 -21.248 63.693 1.00 45.97 311 ARG A CA 1
ATOM 2533 C C . ARG A 1 311 ? -29.736 -22.118 63.186 1.00 45.97 311 ARG A C 1
ATOM 2535 O O . ARG A 1 311 ? -28.604 -21.649 63.075 1.00 45.97 311 ARG A O 1
ATOM 2542 N N . ALA A 1 312 ? -30.030 -23.392 62.949 1.00 52.19 312 ALA A N 1
ATOM 2543 C CA . ALA A 1 312 ? -29.133 -24.295 62.254 1.00 52.19 312 ALA A CA 1
ATOM 2544 C C . ALA A 1 312 ? -28.735 -23.673 60.906 1.00 52.19 312 ALA A C 1
ATOM 2546 O O . ALA A 1 312 ? -29.539 -22.984 60.269 1.00 52.19 312 ALA A O 1
ATOM 2547 N N . LYS A 1 313 ? -27.486 -23.906 60.480 1.00 51.97 313 LYS A N 1
ATOM 2548 C CA . LYS A 1 313 ? -27.048 -23.612 59.110 1.00 51.97 313 LYS A CA 1
ATOM 2549 C C . LYS A 1 313 ? -28.080 -24.190 58.128 1.00 51.97 313 LYS A C 1
ATOM 2551 O O . LYS A 1 313 ? -28.521 -25.319 58.349 1.00 51.97 313 LYS A O 1
ATOM 2556 N N . PRO A 1 314 ? -28.446 -23.473 57.053 1.00 42.69 314 PRO A N 1
ATOM 2557 C CA . PRO A 1 314 ? -29.288 -24.055 56.018 1.00 42.69 314 PRO A CA 1
ATOM 2558 C C . PRO A 1 314 ? -28.594 -25.309 55.470 1.00 42.69 314 PRO A C 1
ATOM 2560 O O . PRO A 1 314 ? -27.442 -25.244 55.045 1.00 42.69 314 PRO A O 1
ATOM 2563 N N . GLN A 1 315 ? -29.285 -26.450 55.508 1.00 51.59 315 GLN A N 1
ATOM 2564 C CA . GLN A 1 315 ? -28.783 -27.743 55.023 1.00 51.59 315 GLN A CA 1
ATOM 2565 C C . GLN A 1 315 ? -28.729 -27.852 53.489 1.00 51.59 315 GLN A C 1
ATOM 2567 O O . GLN A 1 315 ? -28.332 -28.888 52.976 1.00 51.59 315 GLN A O 1
ATOM 2572 N N . ASN A 1 316 ? -29.046 -26.786 52.750 1.00 53.19 316 ASN A N 1
ATOM 2573 C CA . ASN A 1 316 ? -29.038 -26.789 51.288 1.00 53.19 316 ASN A CA 1
ATOM 2574 C C . ASN A 1 316 ? -27.988 -25.819 50.738 1.00 53.19 316 ASN A C 1
ATOM 2576 O O . ASN A 1 316 ? -28.313 -24.815 50.109 1.00 53.19 316 ASN A O 1
ATOM 2580 N N . ALA A 1 317 ? -26.711 -26.117 50.978 1.00 50.31 317 ALA A N 1
ATOM 2581 C CA . ALA A 1 317 ? -25.678 -25.688 50.045 1.00 50.31 317 ALA A CA 1
ATOM 2582 C C . ALA A 1 317 ? -25.701 -26.692 48.888 1.00 50.31 317 ALA A C 1
ATOM 2584 O O . ALA A 1 317 ? -25.552 -27.888 49.130 1.00 50.31 317 ALA A O 1
ATOM 2585 N N . LEU A 1 318 ? -25.929 -26.224 47.656 1.00 53.50 318 LEU A N 1
ATOM 2586 C CA . LEU A 1 318 ? -25.766 -27.044 46.456 1.00 53.50 318 LEU A CA 1
ATOM 2587 C C . LEU A 1 318 ? -24.347 -27.620 46.485 1.00 53.50 318 LEU A C 1
ATOM 2589 O O . LEU A 1 318 ? -23.373 -26.886 46.302 1.00 53.50 318 LEU A O 1
ATOM 2593 N N . LEU A 1 319 ? -24.231 -28.908 46.805 1.00 65.50 319 LEU A N 1
ATOM 2594 C CA . LEU A 1 319 ? -22.953 -29.597 46.797 1.00 65.50 319 LEU A CA 1
ATOM 2595 C C . LEU A 1 319 ? -22.446 -29.589 45.359 1.00 65.50 319 LEU A C 1
ATOM 2597 O O . LEU A 1 319 ? -23.179 -29.896 44.418 1.00 65.50 319 LEU A O 1
ATOM 2601 N N . THR A 1 320 ? -21.192 -29.184 45.189 1.00 64.38 320 THR A N 1
ATOM 2602 C CA . THR A 1 320 ? -20.517 -29.305 43.902 1.00 64.38 320 THR A CA 1
ATOM 2603 C C . THR A 1 320 ? -20.520 -30.780 43.505 1.00 64.38 320 THR A C 1
ATOM 2605 O O . THR A 1 320 ? -20.062 -31.586 44.321 1.00 64.38 320 THR A O 1
ATOM 2608 N N . PRO A 1 321 ? -20.993 -31.139 42.297 1.00 73.38 321 PRO A N 1
ATOM 2609 C CA . PRO A 1 321 ? -21.067 -32.530 41.878 1.00 73.38 321 PRO A CA 1
ATOM 2610 C C . PRO A 1 321 ? -19.705 -33.204 41.999 1.00 73.38 321 PRO A C 1
ATOM 2612 O O . PRO A 1 321 ? -18.675 -32.628 41.618 1.00 73.38 321 PRO A O 1
ATOM 2615 N N . THR A 1 322 ? -19.706 -34.418 42.529 1.00 81.62 322 THR A N 1
ATOM 2616 C CA . THR A 1 322 ? -18.524 -35.275 42.575 1.00 81.62 322 THR A CA 1
ATOM 2617 C C . THR A 1 322 ? -18.067 -35.604 41.154 1.00 81.62 322 THR A C 1
ATOM 2619 O O . THR A 1 322 ? -18.839 -35.549 40.193 1.00 81.62 322 THR A O 1
ATOM 2622 N N . ASP A 1 323 ? -16.788 -35.931 40.975 1.00 75.62 323 ASP A N 1
ATOM 2623 C CA . ASP A 1 323 ? -16.268 -36.253 39.639 1.00 75.62 323 ASP A CA 1
ATOM 2624 C C . ASP A 1 323 ? -16.918 -37.507 39.038 1.00 75.62 323 ASP A C 1
ATOM 2626 O O . ASP A 1 323 ? -16.965 -37.658 37.817 1.00 75.62 323 ASP A O 1
ATOM 2630 N N . GLU A 1 324 ? -17.479 -38.370 39.880 1.00 81.69 324 GLU A N 1
ATOM 2631 C CA . GLU A 1 324 ? -18.252 -39.537 39.471 1.00 81.69 324 GLU A CA 1
ATOM 2632 C C . GLU A 1 324 ? -19.628 -39.133 38.913 1.00 81.69 324 GLU A C 1
ATOM 2634 O O . GLU A 1 324 ? -19.993 -39.554 37.814 1.00 81.69 324 GLU A O 1
ATOM 2639 N N . GLU A 1 325 ? -20.328 -38.204 39.572 1.00 79.94 325 GLU A N 1
ATOM 2640 C CA . GLU A 1 325 ? -21.590 -37.629 39.080 1.00 79.94 325 GLU A CA 1
ATOM 2641 C C . GLU A 1 325 ? -21.399 -36.849 37.774 1.00 79.94 325 GLU A C 1
ATOM 2643 O O . GLU A 1 325 ? -22.225 -36.968 36.865 1.00 79.94 325 GLU A O 1
ATOM 2648 N N . LYS A 1 326 ? -20.290 -36.106 37.633 1.00 81.88 326 LYS A N 1
ATOM 2649 C CA . LYS A 1 326 ? -19.932 -35.410 36.379 1.00 81.88 326 LYS A CA 1
ATOM 2650 C C . LYS A 1 326 ? -19.678 -36.387 35.233 1.00 81.88 326 LYS A C 1
ATOM 2652 O O . LYS A 1 326 ? -20.086 -36.133 34.101 1.00 81.88 326 LYS A O 1
ATOM 2657 N N . ARG A 1 327 ? -19.002 -37.509 35.506 1.00 81.81 327 ARG A N 1
ATOM 2658 C CA . ARG A 1 327 ? -18.767 -38.558 34.500 1.00 81.81 327 ARG A CA 1
ATOM 2659 C C . ARG A 1 327 ? -20.067 -39.252 34.106 1.00 81.81 327 ARG A C 1
ATOM 2661 O O . ARG A 1 327 ? -20.276 -39.479 32.917 1.00 81.81 327 ARG A O 1
ATOM 2668 N N . ALA A 1 328 ? -20.957 -39.520 35.060 1.00 83.50 328 ALA A N 1
ATOM 2669 C CA . ALA A 1 328 ? -22.265 -40.109 34.785 1.00 83.50 328 ALA A CA 1
ATOM 2670 C C . ALA A 1 328 ? -23.150 -39.182 33.932 1.00 83.50 328 ALA A C 1
ATOM 2672 O O . ALA A 1 328 ? -23.762 -39.635 32.965 1.00 83.50 328 ALA A O 1
ATOM 2673 N N . THR A 1 329 ? -23.161 -37.874 34.217 1.00 81.56 329 THR A N 1
ATOM 2674 C CA . THR A 1 329 ? -23.901 -36.893 33.397 1.00 81.56 329 THR A CA 1
ATOM 2675 C C . THR A 1 329 ? -23.311 -36.739 31.996 1.00 81.56 329 THR A C 1
ATOM 2677 O O . THR A 1 329 ? -24.063 -36.666 31.026 1.00 81.56 329 THR A O 1
ATOM 2680 N N . ALA A 1 330 ? -21.982 -36.756 31.856 1.00 82.00 330 ALA A N 1
ATOM 2681 C CA . ALA A 1 330 ? -21.331 -36.741 30.546 1.00 82.00 330 ALA A CA 1
ATOM 2682 C C . ALA A 1 330 ? -21.646 -38.005 29.724 1.00 82.00 330 ALA A C 1
ATOM 2684 O O . ALA A 1 330 ? -21.908 -37.910 28.526 1.00 82.00 330 ALA A O 1
ATOM 2685 N N . ALA A 1 331 ? -21.676 -39.179 30.363 1.00 81.94 331 ALA A N 1
ATOM 2686 C CA . ALA A 1 331 ? -22.053 -40.431 29.712 1.00 81.94 331 ALA A CA 1
ATOM 2687 C C . ALA A 1 331 ? -23.526 -40.425 29.266 1.00 81.94 331 ALA A C 1
ATOM 2689 O O . ALA A 1 331 ? -23.823 -40.830 28.144 1.00 81.94 331 ALA A O 1
ATOM 2690 N N . ALA A 1 332 ? -24.436 -39.902 30.094 1.00 80.50 332 ALA A N 1
ATOM 2691 C CA . ALA A 1 332 ? -25.849 -39.772 29.744 1.00 80.50 332 ALA A CA 1
ATOM 2692 C C . ALA A 1 332 ? -26.068 -38.848 28.532 1.00 80.50 332 ALA A C 1
ATOM 2694 O O . ALA A 1 332 ? -26.805 -39.214 27.620 1.00 80.50 332 ALA A O 1
ATOM 2695 N N . LEU A 1 333 ? -25.370 -37.707 28.471 1.00 78.81 333 LEU A N 1
ATOM 2696 C CA . LEU A 1 333 ? -25.434 -36.774 27.335 1.00 78.81 333 LEU A CA 1
ATOM 2697 C C . LEU A 1 333 ? -24.890 -37.378 26.031 1.00 78.81 333 LEU A C 1
ATOM 2699 O O . LEU A 1 333 ? -25.396 -37.099 24.945 1.00 78.81 333 LEU A O 1
ATOM 2703 N N . LEU A 1 334 ? -23.865 -38.227 26.116 1.00 76.88 334 LEU A N 1
ATOM 2704 C CA . LEU A 1 334 ? -23.345 -38.934 24.945 1.00 76.88 334 LEU A CA 1
ATOM 2705 C C . LEU A 1 334 ? -24.330 -39.995 24.436 1.00 76.88 334 LEU A C 1
ATOM 2707 O O . LEU A 1 334 ? -24.487 -40.145 23.226 1.00 76.88 334 LEU A O 1
ATOM 2711 N N . MET A 1 335 ? -25.038 -40.680 25.338 1.00 75.19 335 MET A N 1
ATOM 2712 C CA . MET A 1 335 ? -26.051 -41.673 24.968 1.00 75.19 335 MET A CA 1
ATOM 2713 C C . MET A 1 335 ? -27.319 -41.034 24.384 1.00 75.19 335 MET A C 1
ATOM 2715 O O . MET A 1 335 ? -27.907 -41.589 23.456 1.00 75.19 335 MET A O 1
ATOM 2719 N N . THR A 1 336 ? -27.726 -39.851 24.859 1.00 72.62 336 THR A N 1
ATOM 2720 C CA . THR A 1 336 ? -28.851 -39.109 24.261 1.00 72.62 336 THR A CA 1
ATOM 2721 C C . THR A 1 336 ? -28.518 -38.621 22.856 1.00 72.62 336 THR A C 1
ATOM 2723 O O . THR A 1 336 ? -29.321 -38.810 21.947 1.00 72.62 336 THR A O 1
ATOM 2726 N N . ASN A 1 337 ? -27.301 -38.110 22.643 1.00 71.38 337 ASN A N 1
ATOM 2727 C CA . ASN A 1 337 ? -26.853 -37.662 21.321 1.00 71.38 337 ASN A CA 1
ATOM 2728 C C . ASN A 1 337 ? -26.706 -38.831 20.325 1.00 71.38 337 ASN A C 1
ATOM 2730 O O . ASN A 1 337 ? -26.935 -38.665 19.125 1.00 71.38 337 ASN A O 1
ATOM 2734 N N . PHE A 1 338 ? -26.352 -40.028 20.810 1.00 67.25 338 PHE A N 1
ATOM 2735 C CA . PHE A 1 338 ? -26.277 -41.238 19.986 1.00 67.25 338 PHE A CA 1
ATOM 2736 C C . PHE A 1 338 ? -27.669 -41.750 19.576 1.00 67.25 338 PHE A C 1
ATOM 2738 O O . PHE A 1 338 ? -27.871 -42.121 18.421 1.00 67.25 338 PHE A O 1
ATOM 2745 N N . ASN A 1 339 ? -28.651 -41.695 20.482 1.00 64.88 339 ASN A N 1
ATOM 2746 C CA . ASN A 1 339 ? -30.040 -42.064 20.189 1.00 64.88 339 ASN A CA 1
ATOM 2747 C C . ASN A 1 339 ? -30.754 -41.063 19.264 1.00 64.88 339 ASN A C 1
ATOM 2749 O O . ASN A 1 339 ? -31.603 -41.472 18.473 1.00 64.88 339 ASN A O 1
ATOM 2753 N N . GLU A 1 340 ? -30.417 -39.772 19.326 1.00 64.00 340 GLU A N 1
ATOM 2754 C CA . GLU A 1 340 ? -30.928 -38.770 18.375 1.00 64.00 340 GLU A CA 1
ATOM 2755 C C . GLU A 1 340 ? -30.332 -38.950 16.973 1.00 64.00 340 GLU A C 1
ATOM 2757 O O . GLU A 1 340 ? -31.044 -38.800 15.983 1.00 64.00 340 GLU A O 1
ATOM 2762 N N . SER A 1 341 ? -29.069 -39.378 16.879 1.00 57.16 341 SER A N 1
ATOM 2763 C CA . SER A 1 341 ? -28.398 -39.649 15.597 1.00 57.16 341 SER A CA 1
ATOM 2764 C C . SER A 1 341 ? -28.883 -40.928 14.892 1.00 57.16 341 SER A C 1
ATOM 2766 O O . SER A 1 341 ? -28.608 -41.100 13.713 1.00 57.16 341 SER A O 1
ATOM 2768 N N . GLN A 1 342 ? -29.587 -41.825 15.593 1.00 59.25 342 GLN A N 1
ATOM 2769 C CA . GLN A 1 342 ? -30.203 -43.043 15.030 1.00 59.25 342 GLN A CA 1
ATOM 2770 C C . GLN A 1 342 ? -31.671 -42.835 14.600 1.00 59.25 342 GLN A C 1
ATOM 2772 O O . GLN A 1 342 ? -32.294 -43.755 14.074 1.00 59.25 342 GLN A O 1
ATOM 2777 N N . LYS A 1 343 ? -32.245 -41.649 14.860 1.00 54.28 343 LYS A N 1
ATOM 2778 C CA . LYS A 1 343 ? -33.615 -41.265 14.466 1.00 54.28 343 LYS A CA 1
ATOM 2779 C C . LYS A 1 343 ? -33.672 -40.309 13.261 1.00 54.28 343 LYS A C 1
ATOM 2781 O O . LYS A 1 343 ? -34.770 -39.899 12.887 1.00 54.28 343 LYS A O 1
ATOM 2786 N N . MET A 1 344 ? -32.523 -39.970 12.672 1.00 46.22 344 MET A N 1
ATOM 2787 C CA . MET A 1 344 ? -32.388 -39.382 11.330 1.00 46.22 344 MET A CA 1
ATOM 2788 C C . MET A 1 344 ? -31.972 -40.466 10.345 1.00 46.22 344 MET A C 1
ATOM 2790 O O . MET A 1 344 ? -32.385 -40.355 9.170 1.00 46.22 344 MET A O 1
#

Sequence (344 aa):
HCKFEIKFKNALQRHIVRHSKPHKPLREKKLHICPLCRLFKCEVRNEMMEHYEEVHEVPLSKRIVSFENSQDFEKWKTGIERAEVCRFTIYSVKERKVVDMRYYRCFRDGIYDPKGKGERRLKSKGSIRIGGICPASMKVVTKKETGVVQVTFIPNHVGHTEEVGRLNLTKVERAEIADKLSQNIPYQVILDEIRTSKRSGLHRIHLTTRQDIANVQSTFKLGKGERGFLHTNDNKIQKIREKVDEILEYLQTDEQADILWNALLPVIPTIKAASSTEDSNFVPASGQVKKVNVLQKMSPQENFYSTKARRAKPQNALLTPTDEEKRATAAALLMTNFNESQKM

Foldseek 3Di:
DDPDDDPDPVVVVVVVVVVPDPPDPPPPQQWAAALPPSPDTHNDPVVNVVCCCPVVVFDQDKDKDKDQAPVVVVVVQVVLCVVQLWDWDFPDWDDDPFKIKTKTATPQAAADDDDDPCPDDADPVGDSHLSHGFSFMWIWIATPVRNMIMITTGSGGGNDGNDQCSDADDPVLLVVLVVCVLVLNDPVNCLVCQCPDPDPDDHNSVVDDPVSSVVSCVVVVPPPSDPDPPDVVVVVVVVVVVVVVVVVVPPPDPVSVVVVVVVCVVVVVVVVVVVPPPDDPDDDDDDDDDDDDDDDDDDDDDDDDDPDDDDDDPPDDPPDDDVVRVVVVVVVVVVVVVVVVVVD